Protein AF-A0A078ACA8-F1 (afdb_monomer)

Solvent-accessible surface area (backbone atoms only — not comparable to full-atom values): 14554 Å² total; per-residue (Å²): 99,73,68,27,34,56,78,62,66,50,49,71,66,14,51,54,36,12,47,48,50,41,52,52,49,54,50,49,55,64,77,39,71,76,74,52,58,93,82,51,60,40,66,82,72,48,58,74,66,45,26,54,44,47,52,49,55,48,45,50,43,28,37,47,54,24,20,66,73,64,38,97,77,54,72,56,63,68,59,49,49,50,46,40,34,52,56,28,48,78,67,71,37,53,69,58,31,58,64,52,70,79,64,67,63,66,65,53,50,55,49,50,38,61,73,49,69,66,59,77,80,68,72,35,31,65,60,44,30,55,54,50,33,55,76,65,72,45,49,79,89,36,70,64,37,46,41,31,55,50,49,52,54,54,47,68,76,39,66,68,45,72,74,75,40,55,39,60,52,51,20,53,23,36,54,20,48,41,39,21,76,77,68,78,43,82,51,62,53,69,69,54,26,72,74,69,72,52,49,58,78,77,26,45,67,58,35,54,54,50,47,52,50,49,49,48,57,58,65,43,72,81,48,97,56,76,78,62,46,58,61,43,52,59,31,45,31,75,93,42,72,27,46,55,70,63,70,72,73,62,57,67,51,51,65,64,69,72,112

InterPro domains:
  IPR006671 Cyclin, N-terminal [PF00134] (56-120)
  IPR036915 Cyclin-like superfamily [SSF47954] (51-121)

Foldseek 3Di:
DLQLCVVQVQDLQLLLLLLLLLLLLVVLCVVCVPLCPDPNCQCPNDDPLSVVLVSLLLSLLSSQVSSVVPPPDGDDSVSSLVSSLVVCVVVVVPVSSVVSPPDDNVVSVVSSCVSCVVPSVDDALVNLLVVVCVVVVNDCQDLLNLQLSLLSVLCSVPSVDSVVDDSNLSSLLSNQLSCCQVVVDRADPPVNCVVRVDHCVNNVVVNVVSVVSLQCLLVCVPPPPVVSVSSQVVCCDVSNVHSNNRDSPCVVVVVVVVD

Structure (mmCIF, N/CA/C/O backbone):
data_AF-A0A078ACA8-F1
#
_entry.id   AF-A0A078ACA8-F1
#
loop_
_atom_site.group_PDB
_atom_site.id
_atom_site.type_symbol
_atom_site.label_atom_id
_atom_site.label_alt_id
_atom_site.label_comp_id
_atom_site.label_asym_id
_atom_site.label_entity_id
_atom_site.label_seq_id
_atom_site.pdbx_PDB_ins_code
_atom_site.Cartn_x
_atom_site.Cartn_y
_atom_site.Cartn_z
_atom_site.occupancy
_atom_site.B_iso_or_equiv
_atom_site.auth_seq_id
_atom_site.auth_comp_id
_atom_site.auth_asym_id
_atom_site.auth_atom_id
_atom_site.pdbx_PDB_model_num
ATOM 1 N N . MET A 1 1 ? 7.764 4.892 -6.512 1.00 88.88 1 MET A N 1
ATOM 2 C CA . MET A 1 1 ? 6.362 4.428 -6.383 1.00 88.88 1 MET A CA 1
ATOM 3 C C . MET A 1 1 ? 5.459 5.462 -5.719 1.00 88.88 1 MET A C 1
ATOM 5 O O . MET A 1 1 ? 4.699 6.064 -6.454 1.00 88.88 1 MET A O 1
ATOM 9 N N . LEU A 1 2 ? 5.540 5.743 -4.405 1.00 90.62 2 LEU A N 1
ATOM 10 C CA . LEU A 1 2 ? 4.596 6.681 -3.749 1.00 90.62 2 LEU A CA 1
ATOM 11 C C . LEU A 1 2 ? 4.538 8.073 -4.408 1.00 90.62 2 LEU A C 1
ATOM 13 O O . LEU A 1 2 ? 3.451 8.579 -4.656 1.00 90.62 2 LEU A O 1
ATOM 17 N N . ASN A 1 3 ? 5.694 8.675 -4.722 1.00 89.62 3 ASN A N 1
ATOM 18 C CA . ASN A 1 3 ? 5.749 9.971 -5.418 1.00 89.62 3 ASN A CA 1
ATOM 19 C C . ASN A 1 3 ? 5.000 9.915 -6.763 1.00 89.62 3 ASN A C 1
ATOM 21 O O . ASN A 1 3 ? 4.151 10.749 -7.050 1.00 89.62 3 ASN A O 1
ATOM 25 N N . THR A 1 4 ? 5.261 8.873 -7.554 1.00 92.69 4 THR A N 1
ATOM 26 C CA . THR A 1 4 ? 4.607 8.613 -8.843 1.00 92.69 4 THR A CA 1
ATOM 27 C C . THR A 1 4 ? 3.101 8.424 -8.692 1.00 92.69 4 THR A C 1
ATOM 29 O O . THR A 1 4 ? 2.338 9.079 -9.395 1.00 92.69 4 THR A O 1
ATOM 32 N N . ALA A 1 5 ? 2.677 7.567 -7.756 1.00 93.75 5 ALA A N 1
ATOM 33 C CA . ALA A 1 5 ? 1.273 7.306 -7.462 1.00 93.75 5 ALA A CA 1
ATOM 34 C C . ALA A 1 5 ? 0.546 8.609 -7.116 1.00 93.75 5 ALA A C 1
ATOM 36 O O . ALA A 1 5 ? -0.510 8.900 -7.667 1.00 93.75 5 ALA A O 1
ATOM 37 N N . TRP A 1 6 ? 1.167 9.447 -6.285 1.00 91.31 6 TRP A N 1
ATOM 38 C CA . TRP A 1 6 ? 0.608 10.732 -5.900 1.00 91.31 6 TRP A CA 1
ATOM 39 C C . TRP A 1 6 ? 0.527 11.725 -7.069 1.00 91.31 6 TRP A C 1
ATOM 41 O O . TRP A 1 6 ? -0.548 12.264 -7.327 1.00 91.31 6 TRP A O 1
ATOM 51 N N . LYS A 1 7 ? 1.620 11.930 -7.820 1.00 91.94 7 LYS A N 1
ATOM 52 C CA . LYS A 1 7 ? 1.637 12.827 -8.993 1.00 91.94 7 LYS A CA 1
ATOM 53 C C . LYS A 1 7 ? 0.634 12.389 -10.073 1.00 91.94 7 LYS A C 1
ATOM 55 O O . LYS A 1 7 ? 0.066 13.238 -10.753 1.00 91.94 7 LYS A O 1
ATOM 60 N N . CYS A 1 8 ? 0.379 11.086 -10.195 1.00 94.69 8 CYS A N 1
ATOM 61 C CA . CYS A 1 8 ? -0.573 10.517 -11.154 1.00 94.69 8 CYS A CA 1
ATOM 62 C C . CYS A 1 8 ? -1.991 10.322 -10.597 1.00 94.69 8 CYS A C 1
ATOM 64 O O . CYS A 1 8 ? -2.828 9.770 -11.305 1.00 94.69 8 CYS A O 1
ATOM 66 N N . GLN A 1 9 ? -2.261 10.750 -9.358 1.00 93.62 9 GLN A N 1
ATOM 67 C CA . GLN A 1 9 ? -3.560 10.588 -8.688 1.00 93.62 9 GLN A CA 1
ATOM 68 C C . GLN A 1 9 ? -4.057 9.131 -8.635 1.00 93.62 9 GLN A C 1
ATOM 70 O O . GLN A 1 9 ? -5.257 8.873 -8.666 1.00 93.62 9 GLN A O 1
ATOM 75 N N . VAL A 1 10 ? -3.130 8.178 -8.539 1.00 96.75 10 VAL A N 1
ATOM 76 C CA . VAL A 1 10 ? -3.439 6.766 -8.287 1.00 96.75 10 VAL A CA 1
ATOM 77 C C . VAL A 1 10 ? -4.017 6.640 -6.878 1.00 96.75 10 VAL A C 1
ATOM 79 O O . VAL A 1 10 ? -3.485 7.243 -5.939 1.00 96.75 10 VAL A O 1
ATOM 82 N N . SER A 1 11 ? -5.103 5.878 -6.720 1.00 96.00 11 SER A N 1
ATOM 83 C CA . SER A 1 11 ? -5.775 5.778 -5.422 1.00 96.00 11 SER A CA 1
ATOM 84 C C . SER A 1 11 ? -4.933 5.048 -4.374 1.00 96.00 11 SER A C 1
ATOM 86 O O . SER A 1 11 ? -4.000 4.301 -4.678 1.00 96.00 11 SER A O 1
ATOM 88 N N . ASP A 1 12 ? -5.300 5.221 -3.104 1.00 95.62 12 ASP A N 1
ATOM 89 C CA . ASP A 1 12 ? -4.689 4.473 -2.004 1.00 95.62 12 ASP A CA 1
ATOM 90 C C . ASP A 1 12 ? -4.925 2.965 -2.110 1.00 95.62 12 ASP A C 1
ATOM 92 O O . ASP A 1 12 ? -4.054 2.186 -1.720 1.00 95.62 12 ASP A O 1
ATOM 96 N N . PHE A 1 13 ? -6.071 2.552 -2.669 1.00 96.44 13 PHE A N 1
ATOM 97 C CA . PHE A 1 13 ? -6.374 1.144 -2.925 1.00 96.44 13 PHE A CA 1
ATOM 98 C C . PHE A 1 13 ? -5.385 0.557 -3.926 1.00 96.44 13 PHE A C 1
ATOM 100 O O . PHE A 1 13 ? -4.744 -0.452 -3.626 1.00 96.44 13 PHE A O 1
ATOM 107 N N . SER A 1 14 ? -5.191 1.228 -5.059 1.00 96.88 14 SER A N 1
ATOM 108 C CA . SER A 1 14 ? -4.211 0.850 -6.077 1.00 96.88 14 SER A CA 1
ATOM 109 C C . SER A 1 14 ? -2.788 0.855 -5.533 1.00 96.88 14 SER A C 1
ATOM 111 O O . SER A 1 14 ? -2.048 -0.109 -5.716 1.00 96.88 14 SER A O 1
ATOM 113 N N . PHE A 1 15 ? -2.390 1.914 -4.822 1.00 96.94 15 PHE A N 1
ATOM 114 C CA . PHE A 1 15 ? -1.038 2.025 -4.283 1.00 96.94 15 PHE A CA 1
ATOM 115 C C . PHE A 1 15 ? -0.734 0.906 -3.279 1.00 96.94 15 PHE A C 1
ATOM 117 O O . PHE A 1 15 ? 0.261 0.202 -3.439 1.00 96.94 15 PHE A O 1
ATOM 124 N N . LEU A 1 16 ? -1.586 0.688 -2.276 1.00 96.19 16 LEU A N 1
ATOM 125 C CA . LEU A 1 16 ? -1.342 -0.346 -1.265 1.00 96.19 16 LEU A CA 1
ATOM 126 C C . LEU A 1 16 ? -1.438 -1.763 -1.850 1.00 96.19 16 LEU A C 1
ATOM 128 O O . LEU A 1 16 ? -0.667 -2.637 -1.458 1.00 96.19 16 LEU A O 1
ATOM 132 N N . THR A 1 17 ? -2.311 -1.982 -2.835 1.00 96.00 17 THR A N 1
ATOM 133 C CA . THR A 1 17 ? -2.382 -3.257 -3.567 1.00 96.00 17 THR A CA 1
ATOM 134 C C . THR A 1 17 ? -1.133 -3.493 -4.416 1.00 96.00 17 THR A C 1
ATOM 136 O O . THR A 1 17 ? -0.625 -4.609 -4.452 1.00 96.00 17 THR A O 1
ATOM 139 N N . SER A 1 18 ? -0.557 -2.446 -5.016 1.00 96.38 18 SER A N 1
ATOM 140 C CA . SER A 1 18 ? 0.693 -2.572 -5.775 1.00 96.38 18 SER A CA 1
ATOM 141 C C . SER A 1 18 ? 1.875 -3.022 -4.920 1.00 96.38 18 SER A C 1
ATOM 143 O O . SER A 1 18 ? 2.690 -3.815 -5.383 1.00 96.38 18 SER A O 1
ATOM 145 N N . ILE A 1 19 ? 1.955 -2.552 -3.670 1.00 95.19 19 ILE A N 1
ATOM 146 C CA . ILE A 1 19 ? 2.993 -2.981 -2.726 1.00 95.19 19 ILE A CA 1
ATOM 147 C C . ILE A 1 19 ? 2.781 -4.445 -2.346 1.00 95.19 19 ILE A C 1
ATOM 149 O O . ILE A 1 19 ? 3.735 -5.213 -2.330 1.00 95.19 19 ILE A O 1
ATOM 153 N N . PHE A 1 20 ? 1.531 -4.856 -2.132 1.00 94.44 20 PHE A N 1
ATOM 154 C CA . PHE A 1 20 ? 1.215 -6.255 -1.873 1.00 94.44 20 PHE A CA 1
ATOM 155 C C . PHE A 1 20 ? 1.635 -7.175 -3.035 1.00 94.44 20 PHE A C 1
ATOM 157 O O . PHE A 1 20 ? 2.324 -8.164 -2.796 1.00 94.44 20 PHE A O 1
ATOM 164 N N . TYR A 1 21 ? 1.312 -6.830 -4.287 1.00 94.31 21 TYR A N 1
ATOM 165 C CA . TYR A 1 21 ? 1.786 -7.597 -5.448 1.00 94.31 21 TYR A CA 1
ATOM 166 C C . TYR A 1 21 ? 3.311 -7.615 -5.547 1.00 94.31 21 TYR A C 1
ATOM 168 O O . TYR A 1 21 ? 3.899 -8.652 -5.834 1.00 94.31 21 TYR A O 1
ATOM 176 N N . PHE A 1 22 ? 3.957 -6.476 -5.296 1.00 93.38 22 PHE A N 1
ATOM 177 C CA . PHE A 1 22 ? 5.410 -6.367 -5.311 1.00 93.38 22 PHE A CA 1
ATOM 178 C C . PHE A 1 22 ? 6.073 -7.292 -4.280 1.00 93.38 22 PHE A C 1
ATOM 180 O O . PHE A 1 22 ? 7.042 -7.976 -4.611 1.00 93.38 22 PHE A O 1
ATOM 187 N N . ASP A 1 23 ? 5.540 -7.356 -3.059 1.00 90.81 23 ASP A N 1
ATOM 188 C CA . ASP A 1 23 ? 6.045 -8.241 -2.008 1.00 90.81 23 ASP A CA 1
ATOM 189 C C . ASP A 1 23 ? 5.831 -9.720 -2.369 1.00 90.81 23 ASP A C 1
ATOM 191 O O . ASP A 1 23 ? 6.769 -10.511 -2.265 1.00 90.81 23 ASP A O 1
ATOM 195 N N . GLN A 1 24 ? 4.642 -10.089 -2.868 1.00 89.69 24 GLN A N 1
ATOM 196 C CA . GLN A 1 24 ? 4.338 -11.459 -3.309 1.00 89.69 24 GLN A CA 1
ATOM 197 C C . GLN A 1 24 ? 5.264 -11.913 -4.441 1.00 89.69 24 GLN A C 1
ATOM 199 O O . GLN A 1 24 ? 5.873 -12.977 -4.364 1.00 89.69 24 GLN A O 1
ATOM 204 N N . VAL A 1 25 ? 5.450 -11.081 -5.467 1.00 90.19 25 VAL A N 1
ATOM 205 C CA . VAL A 1 25 ? 6.344 -11.399 -6.588 1.00 90.19 25 VAL A CA 1
ATOM 206 C C . VAL A 1 25 ? 7.788 -11.566 -6.111 1.00 90.19 25 VAL A C 1
ATOM 208 O O . VAL A 1 25 ? 8.463 -12.513 -6.512 1.00 90.19 25 VAL A O 1
ATOM 211 N N . ASN A 1 26 ? 8.271 -10.695 -5.221 1.00 86.38 26 ASN A N 1
ATOM 212 C CA . ASN A 1 26 ? 9.615 -10.835 -4.659 1.00 86.38 26 ASN A CA 1
ATOM 213 C C . ASN A 1 26 ? 9.768 -12.096 -3.791 1.00 86.38 26 ASN A C 1
ATOM 215 O O . ASN A 1 26 ? 10.833 -12.722 -3.816 1.00 86.38 26 ASN A O 1
ATOM 219 N N . GLN A 1 27 ? 8.723 -12.490 -3.057 1.00 84.44 27 GLN A N 1
ATOM 220 C CA . GLN A 1 27 ? 8.688 -13.740 -2.299 1.00 84.44 27 GLN A CA 1
ATOM 221 C C . GLN A 1 27 ? 8.771 -14.957 -3.228 1.00 84.44 27 GLN A C 1
ATOM 223 O O . GLN A 1 27 ? 9.615 -15.829 -3.021 1.00 84.44 27 GLN A O 1
ATOM 228 N N . GLU A 1 28 ? 7.972 -14.985 -4.293 1.00 85.44 28 GLU A N 1
ATOM 229 C CA . GLU A 1 28 ? 7.983 -16.071 -5.278 1.00 85.44 28 GLU A CA 1
ATOM 230 C C . GLU A 1 28 ? 9.329 -16.178 -6.004 1.00 85.44 28 GLU A C 1
ATOM 232 O O . GLU A 1 28 ? 9.901 -17.264 -6.123 1.00 85.44 28 GLU A O 1
ATOM 237 N N . LEU A 1 29 ? 9.914 -15.041 -6.396 1.00 79.88 29 LEU A N 1
ATOM 238 C CA . LEU A 1 29 ? 11.267 -14.989 -6.959 1.00 79.88 29 LEU A CA 1
ATOM 239 C C . LEU A 1 29 ? 12.335 -15.502 -5.979 1.00 79.88 29 LEU A C 1
ATOM 241 O O . LEU A 1 29 ? 13.401 -15.948 -6.407 1.00 79.88 29 LEU A O 1
ATOM 245 N N . TYR A 1 30 ? 12.095 -15.412 -4.666 1.00 76.31 30 TYR A N 1
ATOM 246 C CA . TYR A 1 30 ? 12.988 -15.954 -3.641 1.00 76.31 30 TYR A CA 1
ATOM 247 C C . TYR A 1 30 ? 12.862 -17.460 -3.475 1.00 76.31 30 TYR A C 1
ATOM 249 O O . TYR A 1 30 ? 13.887 -18.133 -3.370 1.00 76.31 30 TYR A O 1
ATOM 257 N N . LEU A 1 31 ? 11.638 -17.977 -3.484 1.00 75.44 31 LEU A N 1
ATOM 258 C CA . LEU A 1 31 ? 11.367 -19.400 -3.303 1.00 75.44 31 LEU A CA 1
ATOM 259 C C . LEU A 1 31 ? 11.651 -20.219 -4.566 1.00 75.44 31 LEU A C 1
ATOM 261 O O . LEU A 1 31 ? 12.014 -21.390 -4.461 1.00 75.44 31 LEU A O 1
ATOM 265 N N . SER A 1 32 ? 11.566 -19.598 -5.745 1.00 67.06 32 SER A N 1
ATOM 266 C CA . SER A 1 32 ? 11.701 -20.282 -7.032 1.00 67.06 32 SER A CA 1
ATOM 267 C C . SER A 1 32 ? 12.837 -19.708 -7.896 1.00 67.06 32 SER A C 1
ATOM 269 O O . SER A 1 32 ? 12.591 -19.149 -8.967 1.00 67.06 32 SER A O 1
ATOM 271 N N . PRO A 1 33 ? 14.116 -19.878 -7.499 1.00 59.03 33 PRO A N 1
ATOM 272 C CA . PRO A 1 33 ? 15.260 -19.332 -8.238 1.00 59.03 33 PRO A CA 1
ATOM 273 C C . PRO A 1 33 ? 15.420 -19.917 -9.654 1.00 59.03 33 PRO A C 1
ATOM 275 O O . PRO A 1 33 ? 16.134 -19.346 -10.475 1.00 59.03 33 PRO A O 1
ATOM 278 N N . GLN A 1 34 ? 14.754 -21.037 -9.961 1.00 49.97 34 GLN A N 1
ATOM 279 C CA . GLN A 1 34 ? 14.741 -21.658 -11.292 1.00 49.97 34 GLN A CA 1
ATOM 280 C C . GLN A 1 34 ? 13.682 -21.067 -12.239 1.00 49.97 34 GLN A C 1
ATOM 282 O O . GLN A 1 34 ? 13.823 -21.206 -13.452 1.00 49.97 34 GLN A O 1
ATOM 287 N N . THR A 1 35 ? 12.671 -20.354 -11.724 1.00 50.75 35 THR A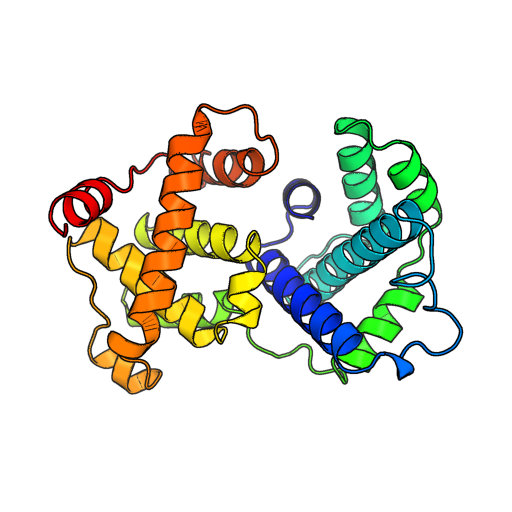 N 1
ATOM 288 C CA . THR A 1 35 ? 11.625 -19.673 -12.523 1.00 50.75 35 THR A CA 1
ATOM 289 C C . THR A 1 35 ? 12.162 -18.435 -13.251 1.00 50.75 35 THR A C 1
ATOM 291 O O . THR A 1 35 ? 11.453 -17.770 -14.002 1.00 50.75 35 THR A O 1
ATOM 294 N N . ILE A 1 36 ? 13.459 -18.155 -13.104 1.00 51.31 36 ILE A N 1
ATOM 295 C CA . ILE A 1 36 ? 14.221 -17.220 -13.926 1.00 51.31 36 ILE A CA 1
ATOM 296 C C . ILE A 1 36 ? 14.434 -17.850 -15.317 1.00 51.31 36 ILE A C 1
ATOM 298 O O . ILE A 1 36 ? 15.537 -18.244 -15.703 1.00 51.31 36 ILE A O 1
ATOM 302 N N . VAL A 1 37 ? 13.352 -17.980 -16.082 1.00 40.25 37 VAL A N 1
ATOM 303 C CA . VAL A 1 37 ? 13.399 -18.377 -17.490 1.00 40.25 37 VAL A CA 1
ATOM 304 C C . VAL A 1 37 ? 14.150 -17.286 -18.252 1.00 40.25 37 VAL A C 1
ATOM 306 O O . VAL A 1 37 ? 13.722 -16.139 -18.234 1.00 40.25 37 VAL A O 1
ATOM 309 N N . GLY A 1 38 ? 15.277 -17.658 -18.874 1.00 40.41 38 GLY A N 1
ATOM 310 C CA . GLY A 1 38 ? 15.953 -17.054 -20.041 1.00 40.41 38 GLY A CA 1
ATOM 311 C C . GLY A 1 38 ? 16.258 -15.548 -20.076 1.00 40.41 38 GLY A C 1
ATOM 312 O O . GLY A 1 38 ? 17.392 -15.168 -20.346 1.00 40.41 38 GLY A O 1
ATOM 313 N N . SER A 1 39 ? 15.272 -14.698 -19.814 1.00 42.03 39 SER A N 1
ATOM 314 C CA . SER A 1 39 ? 15.272 -13.239 -19.953 1.00 42.03 39 SER A CA 1
ATOM 315 C C . SER A 1 39 ? 15.366 -12.476 -18.623 1.00 42.03 39 SER A C 1
ATOM 317 O O . SER A 1 39 ? 15.653 -11.286 -18.639 1.00 42.03 39 SER A O 1
ATOM 319 N N . PHE A 1 40 ? 15.200 -13.137 -17.469 1.00 49.09 40 PHE A N 1
ATOM 320 C CA . PHE A 1 40 ? 15.145 -12.476 -16.147 1.00 49.09 40 PHE A CA 1
ATOM 321 C C . PHE A 1 40 ? 16.401 -12.641 -15.274 1.00 49.09 40 PHE A C 1
ATOM 323 O O . PHE A 1 40 ? 16.375 -12.354 -14.075 1.00 49.09 40 PHE A O 1
ATOM 330 N N . ARG A 1 41 ? 17.537 -13.066 -15.853 1.00 39.53 41 ARG A N 1
ATOM 331 C CA . ARG A 1 41 ? 18.821 -13.271 -15.136 1.00 39.53 41 ARG A CA 1
ATOM 332 C C . ARG A 1 41 ? 19.375 -12.018 -14.416 1.00 39.53 41 ARG A C 1
ATOM 334 O O . ARG A 1 41 ? 20.375 -12.122 -13.710 1.00 39.53 41 ARG A O 1
ATOM 341 N N . GLY A 1 42 ? 18.728 -10.858 -14.537 1.00 42.25 42 GLY A N 1
ATOM 342 C CA . GLY A 1 42 ? 19.164 -9.583 -13.964 1.00 42.25 42 GLY A CA 1
ATOM 343 C C . GLY A 1 42 ? 18.793 -9.315 -12.501 1.00 42.25 42 GLY A C 1
ATOM 344 O O . GLY A 1 42 ? 19.476 -8.512 -11.874 1.00 42.25 42 GLY A O 1
ATOM 345 N N . ILE A 1 43 ? 17.787 -9.982 -11.915 1.00 51.91 43 ILE A N 1
ATOM 346 C CA . ILE A 1 43 ? 17.321 -9.607 -10.559 1.00 51.91 43 ILE A CA 1
ATOM 347 C C . ILE A 1 43 ? 18.340 -10.000 -9.469 1.00 51.91 43 ILE A C 1
ATOM 349 O O . ILE A 1 43 ? 18.397 -9.366 -8.421 1.00 51.91 43 ILE A O 1
ATOM 353 N N . ARG A 1 44 ? 19.176 -11.025 -9.706 1.00 48.53 44 ARG A N 1
ATOM 354 C CA . ARG A 1 44 ? 20.183 -11.499 -8.726 1.00 48.53 44 ARG A CA 1
ATOM 355 C C . ARG A 1 44 ? 21.583 -11.754 -9.290 1.00 48.53 44 ARG A C 1
ATOM 357 O O . ARG A 1 44 ? 22.503 -11.985 -8.516 1.00 48.53 44 ARG A O 1
ATOM 364 N N . GLY A 1 45 ? 21.754 -11.733 -10.614 1.00 45.25 45 GLY A N 1
ATOM 365 C CA . GLY A 1 45 ? 23.017 -12.075 -11.289 1.00 45.25 45 GLY A CA 1
ATOM 366 C C . GLY A 1 45 ? 23.762 -10.896 -11.924 1.00 45.25 45 GLY A C 1
ATOM 367 O O . GLY A 1 45 ? 24.757 -11.117 -12.607 1.00 45.25 45 GLY A O 1
ATOM 368 N N . GLY A 1 46 ? 23.272 -9.664 -11.748 1.00 56.28 46 GLY A N 1
ATOM 369 C CA . GLY A 1 46 ? 23.860 -8.447 -12.317 1.00 56.28 46 GLY A CA 1
ATOM 370 C C . GLY A 1 46 ? 24.627 -7.600 -11.301 1.00 56.28 46 GLY A C 1
ATOM 371 O O . GLY A 1 46 ? 24.633 -7.895 -10.105 1.00 56.28 46 GLY A O 1
ATOM 372 N N . THR A 1 47 ? 25.240 -6.517 -11.786 1.00 69.00 47 THR A N 1
ATOM 373 C CA . THR A 1 47 ? 25.758 -5.432 -10.937 1.00 69.00 47 THR A CA 1
ATOM 374 C C . THR A 1 47 ? 24.658 -4.906 -10.007 1.00 69.00 47 THR A C 1
ATOM 376 O O . THR A 1 47 ? 23.474 -5.040 -10.316 1.00 69.00 47 THR A O 1
ATOM 379 N N . GLN A 1 48 ? 25.030 -4.277 -8.887 1.00 72.00 48 GLN A N 1
ATOM 380 C CA . GLN A 1 48 ? 24.068 -3.654 -7.962 1.00 72.00 48 GLN A CA 1
ATOM 381 C C . GLN A 1 48 ? 23.083 -2.732 -8.705 1.00 72.00 48 GLN A C 1
ATOM 383 O O . GLN A 1 48 ? 21.877 -2.832 -8.514 1.00 72.00 48 GLN A O 1
ATOM 388 N N . LEU A 1 49 ? 23.598 -1.942 -9.653 1.00 66.88 49 LEU A N 1
ATOM 389 C CA . LEU A 1 49 ? 22.804 -1.083 -10.529 1.00 66.88 49 LEU A CA 1
ATOM 390 C C . LEU A 1 49 ? 21.727 -1.857 -11.311 1.00 66.88 49 LEU A C 1
ATOM 392 O O . LEU A 1 49 ? 20.569 -1.450 -11.334 1.00 66.88 49 LEU A O 1
ATOM 396 N N . ASN A 1 50 ? 22.075 -3.000 -11.912 1.00 72.00 50 ASN A N 1
ATOM 397 C CA . ASN A 1 50 ? 21.110 -3.822 -12.650 1.00 72.00 50 ASN A CA 1
ATOM 398 C C . ASN A 1 50 ? 20.017 -4.379 -11.731 1.00 72.00 50 ASN A C 1
ATOM 400 O O . ASN A 1 50 ? 18.867 -4.505 -12.145 1.00 72.00 50 ASN A O 1
ATOM 404 N N . GLN A 1 51 ? 20.357 -4.729 -10.490 1.00 76.19 51 GLN A N 1
ATOM 405 C CA . GLN A 1 51 ? 19.372 -5.210 -9.521 1.00 76.19 51 GLN A CA 1
ATOM 406 C C . GLN A 1 51 ? 18.402 -4.090 -9.127 1.00 76.19 51 GLN A C 1
ATOM 408 O O . GLN A 1 51 ? 17.192 -4.309 -9.122 1.00 76.19 51 GLN A O 1
ATOM 413 N N . ASP A 1 52 ? 18.916 -2.883 -8.884 1.00 75.88 52 ASP A N 1
ATOM 414 C CA . ASP A 1 52 ? 18.112 -1.721 -8.502 1.00 75.88 52 ASP A CA 1
ATOM 415 C C . ASP A 1 52 ? 17.161 -1.280 -9.628 1.00 75.88 52 ASP A C 1
ATOM 417 O O . ASP A 1 52 ? 15.976 -1.045 -9.378 1.00 75.88 52 ASP A O 1
ATOM 421 N N . VAL A 1 53 ? 17.633 -1.256 -10.881 1.00 82.12 53 VAL A N 1
ATOM 422 C CA . VAL A 1 53 ? 16.793 -0.949 -12.053 1.00 82.12 53 VAL A CA 1
ATOM 423 C C . VAL A 1 53 ? 15.663 -1.969 -12.201 1.00 82.12 53 VAL A C 1
ATOM 425 O O . VAL A 1 53 ? 14.504 -1.569 -12.285 1.00 82.12 53 VAL A O 1
ATOM 428 N N . ASN A 1 54 ? 15.955 -3.271 -12.125 1.00 83.62 54 ASN A N 1
ATOM 429 C CA . ASN A 1 54 ? 14.918 -4.308 -12.212 1.00 83.62 54 ASN A CA 1
ATOM 430 C C . ASN A 1 54 ? 13.863 -4.177 -11.099 1.00 83.62 54 ASN A C 1
ATOM 432 O O . ASN A 1 54 ? 12.674 -4.392 -11.328 1.00 83.62 54 ASN A O 1
ATOM 436 N N . GLN A 1 55 ? 14.268 -3.797 -9.883 1.00 87.06 55 GLN A N 1
ATOM 437 C CA . GLN A 1 55 ? 13.328 -3.556 -8.785 1.00 87.06 55 GLN A CA 1
ATOM 438 C C . GLN A 1 55 ? 12.445 -2.323 -9.042 1.00 87.06 55 GLN A C 1
ATOM 440 O O . GLN A 1 55 ? 11.259 -2.329 -8.700 1.00 87.06 55 GLN A O 1
ATOM 445 N N . TYR A 1 56 ? 12.973 -1.275 -9.681 1.00 90.88 56 TYR A N 1
ATOM 446 C CA . TYR A 1 56 ? 12.174 -0.123 -10.103 1.00 90.88 56 TYR A CA 1
ATOM 447 C C . TYR A 1 56 ? 11.181 -0.465 -11.213 1.00 90.88 56 TYR A C 1
ATOM 449 O O . TYR A 1 56 ? 10.020 -0.062 -11.117 1.00 90.88 56 TYR A O 1
ATOM 457 N N . GLU A 1 57 ? 11.606 -1.227 -12.218 1.00 91.75 57 GLU A N 1
ATOM 458 C CA . GLU A 1 57 ? 10.754 -1.729 -13.301 1.00 91.75 57 GLU A CA 1
ATOM 459 C C . GLU A 1 57 ? 9.606 -2.583 -12.756 1.00 91.75 57 GLU A C 1
ATOM 461 O O . GLU A 1 57 ? 8.433 -2.337 -13.063 1.00 91.75 57 GLU A O 1
ATOM 466 N N . LEU A 1 58 ? 9.929 -3.521 -11.861 1.00 92.31 58 LEU A N 1
ATOM 467 C CA . LEU A 1 58 ? 8.954 -4.367 -11.185 1.00 92.31 58 L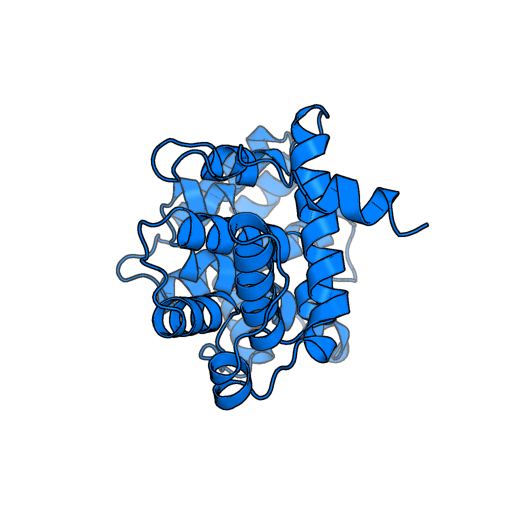EU A CA 1
ATOM 468 C C . LEU A 1 58 ? 7.960 -3.537 -10.361 1.00 92.31 58 LEU A C 1
ATOM 470 O O . LEU A 1 58 ? 6.750 -3.677 -10.530 1.00 92.31 58 LEU A O 1
ATOM 474 N N . GLY A 1 59 ? 8.448 -2.631 -9.510 1.00 94.44 59 GLY A N 1
ATOM 475 C CA . GLY A 1 59 ? 7.591 -1.786 -8.676 1.00 94.44 59 GLY A CA 1
ATOM 476 C C . GLY A 1 59 ? 6.673 -0.875 -9.494 1.00 94.44 59 GLY A C 1
ATOM 477 O O . GLY A 1 59 ? 5.491 -0.724 -9.180 1.00 94.44 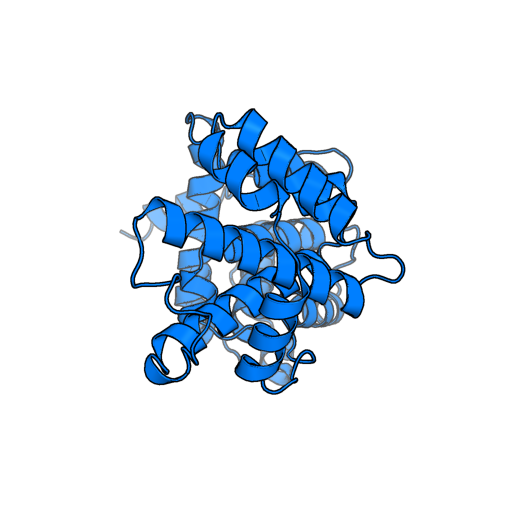59 GLY A O 1
ATOM 478 N N . LEU A 1 60 ? 7.187 -0.285 -10.574 1.00 95.88 60 LEU A N 1
ATOM 479 C CA . LEU A 1 60 ? 6.393 0.536 -11.484 1.00 95.88 60 LEU A CA 1
ATOM 480 C C . LEU A 1 60 ? 5.313 -0.287 -12.199 1.00 95.88 60 LEU A C 1
ATOM 482 O O . LEU A 1 60 ? 4.179 0.176 -12.329 1.00 95.88 60 LEU A O 1
ATOM 486 N N . THR A 1 61 ? 5.645 -1.510 -12.611 1.00 96.50 61 THR A N 1
ATOM 487 C CA . THR A 1 61 ? 4.697 -2.421 -13.261 1.00 96.50 61 THR A CA 1
ATOM 488 C C . THR A 1 61 ? 3.604 -2.872 -12.293 1.00 96.50 61 THR A C 1
ATOM 490 O O . THR A 1 61 ? 2.426 -2.803 -12.638 1.00 96.50 61 THR A O 1
ATOM 493 N N . CYS A 1 62 ? 3.944 -3.226 -11.049 1.00 96.62 62 CYS A N 1
ATOM 494 C CA . CYS A 1 62 ? 2.951 -3.534 -10.015 1.00 96.62 62 CYS A CA 1
ATOM 495 C C . CYS A 1 62 ? 1.994 -2.357 -9.770 1.00 96.62 62 CYS A C 1
ATOM 497 O O . CYS A 1 62 ? 0.792 -2.567 -9.607 1.00 96.62 62 CYS A O 1
ATOM 499 N N . LEU A 1 63 ? 2.501 -1.115 -9.765 1.00 97.44 63 LEU A N 1
ATOM 500 C CA . LEU A 1 63 ? 1.666 0.084 -9.629 1.00 97.44 63 LEU A CA 1
ATOM 501 C C . LEU A 1 63 ? 0.704 0.245 -10.806 1.00 97.44 63 LEU A C 1
ATOM 503 O O . LEU A 1 63 ? -0.468 0.551 -10.596 1.00 97.44 63 LEU A O 1
ATOM 507 N N . TYR A 1 64 ? 1.193 0.027 -12.027 1.00 97.38 64 TYR A N 1
ATOM 508 C CA . TYR A 1 64 ? 0.377 0.088 -13.235 1.00 97.38 64 TYR A CA 1
ATOM 509 C C . TYR A 1 64 ? -0.736 -0.967 -13.231 1.00 97.38 64 TYR A C 1
ATOM 511 O O . TYR A 1 64 ? -1.903 -0.625 -13.428 1.00 97.38 64 TYR A O 1
ATOM 519 N N . LEU A 1 65 ? -0.396 -2.225 -12.936 1.00 96.44 65 LEU A N 1
ATOM 520 C CA . LEU A 1 65 ? -1.353 -3.329 -12.882 1.00 96.44 65 LEU A CA 1
ATOM 521 C C . LEU A 1 65 ? -2.403 -3.133 -11.785 1.00 96.44 65 LEU A C 1
ATOM 523 O O . LEU A 1 65 ? -3.593 -3.315 -12.039 1.00 96.44 65 LEU A O 1
ATOM 527 N N . ALA A 1 66 ? -1.985 -2.714 -10.587 1.00 96.81 66 ALA A N 1
ATOM 528 C CA . ALA A 1 66 ? -2.915 -2.432 -9.502 1.00 96.81 66 ALA A CA 1
ATOM 529 C C . ALA A 1 66 ? -3.854 -1.272 -9.855 1.00 96.81 66 ALA A C 1
ATOM 531 O O . ALA A 1 66 ? -5.055 -1.405 -9.663 1.00 96.81 66 ALA A O 1
ATOM 532 N N . ALA A 1 67 ? -3.347 -0.179 -10.438 1.00 96.94 67 ALA A N 1
ATOM 533 C CA . ALA A 1 67 ? -4.189 0.936 -10.878 1.00 96.94 67 ALA A CA 1
ATOM 534 C C . ALA A 1 67 ? -5.198 0.511 -11.955 1.00 96.94 67 ALA A C 1
ATOM 536 O O . ALA A 1 67 ? -6.363 0.885 -11.880 1.00 96.94 67 ALA A O 1
ATOM 537 N N . LYS A 1 68 ? -4.783 -0.318 -12.919 1.00 95.12 68 LYS A N 1
ATOM 538 C CA . LYS A 1 68 ? -5.670 -0.869 -13.955 1.00 95.12 68 LYS A CA 1
ATOM 539 C C . LYS A 1 68 ? -6.802 -1.726 -13.377 1.00 95.12 68 LYS A C 1
ATOM 541 O O . LYS A 1 68 ? -7.877 -1.785 -13.966 1.00 95.12 68 LYS A O 1
ATOM 546 N N . TYR A 1 69 ? -6.550 -2.402 -12.258 1.00 93.56 69 TYR A N 1
ATOM 547 C CA . TYR A 1 69 ? -7.526 -3.259 -11.589 1.00 93.56 69 TYR A CA 1
ATOM 548 C C . TYR A 1 69 ? -8.444 -2.490 -10.622 1.00 93.56 69 TYR A C 1
ATOM 550 O O . TYR A 1 69 ? -9.640 -2.763 -10.550 1.00 93.56 69 TYR A O 1
ATOM 558 N N . GLU A 1 70 ? -7.892 -1.537 -9.873 1.00 94.69 70 GLU A N 1
ATOM 559 C CA . GLU A 1 70 ? -8.560 -0.857 -8.758 1.00 94.69 70 GLU A CA 1
ATOM 560 C C . GLU A 1 70 ? -9.223 0.476 -9.149 1.00 94.69 70 GLU A C 1
ATOM 562 O O . GLU A 1 70 ? -10.293 0.804 -8.627 1.00 94.69 70 GLU A O 1
ATOM 567 N N . ASP A 1 71 ? -8.617 1.253 -10.053 1.00 95.50 71 ASP A N 1
ATOM 568 C CA . ASP A 1 71 ? -9.065 2.610 -10.372 1.00 95.50 71 ASP A CA 1
ATOM 569 C C . ASP A 1 71 ? -10.005 2.647 -11.581 1.00 95.50 71 ASP A C 1
ATOM 571 O O . ASP A 1 71 ? -9.725 2.089 -12.640 1.00 95.50 71 ASP A O 1
ATOM 575 N N . LEU A 1 72 ? -11.092 3.421 -11.467 1.00 94.00 72 LEU A N 1
ATOM 576 C CA . LEU A 1 72 ? -12.007 3.676 -12.589 1.00 94.00 72 LEU A CA 1
ATOM 577 C C . LEU A 1 72 ? -11.290 4.348 -13.771 1.00 94.00 72 LEU A C 1
ATOM 579 O O . LEU A 1 72 ? -11.578 4.067 -14.933 1.00 94.00 72 LEU A O 1
ATOM 583 N N . LYS A 1 73 ? -10.369 5.266 -13.462 1.00 93.31 73 LYS A N 1
ATOM 584 C CA . LYS A 1 7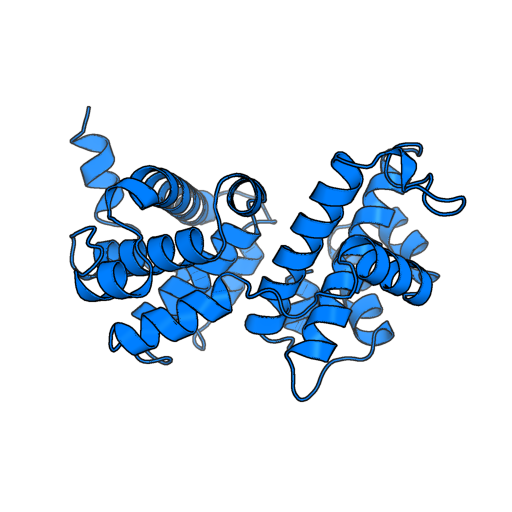3 ? -9.481 5.907 -14.427 1.00 93.31 73 LYS A CA 1
ATOM 585 C C . LYS A 1 73 ? -8.057 5.729 -13.934 1.00 93.31 73 LYS A C 1
ATOM 587 O O . LYS A 1 73 ? -7.701 6.262 -12.889 1.00 93.31 73 LYS A O 1
ATOM 592 N N . TYR A 1 74 ? -7.249 5.037 -14.722 1.00 93.94 74 TYR A N 1
ATOM 593 C CA . TYR A 1 74 ? -5.847 4.792 -14.421 1.00 93.94 74 TYR A CA 1
ATOM 594 C C . TYR A 1 74 ? -4.937 5.507 -15.435 1.00 93.94 74 TYR A C 1
ATOM 596 O O . TYR A 1 74 ? -5.339 5.742 -16.581 1.00 93.94 74 TYR A O 1
ATOM 604 N N . PRO A 1 75 ? -3.719 5.902 -15.033 1.00 92.56 75 PRO A N 1
ATOM 605 C CA . PRO A 1 75 ? -2.760 6.538 -15.930 1.00 92.56 75 PRO A CA 1
ATOM 606 C C . PRO A 1 75 ? -2.192 5.541 -16.949 1.00 92.56 75 PRO A C 1
ATOM 608 O O . PRO A 1 75 ? -1.979 4.366 -16.646 1.00 92.56 75 PRO A O 1
ATOM 611 N N . TYR A 1 76 ? -1.879 6.026 -18.154 1.00 95.06 76 TYR A N 1
ATOM 612 C CA . TYR A 1 76 ? -1.081 5.259 -19.111 1.00 95.06 76 TYR A CA 1
ATOM 613 C C . TYR A 1 76 ? 0.298 4.947 -18.524 1.00 95.06 76 TYR A C 1
ATOM 615 O O . TYR A 1 76 ? 0.868 5.768 -17.797 1.00 95.06 76 TYR A O 1
ATOM 623 N N . PHE A 1 77 ? 0.858 3.792 -18.887 1.00 95.31 77 PHE A N 1
ATOM 624 C CA . PHE A 1 77 ? 2.154 3.358 -18.373 1.00 95.31 77 PHE A CA 1
ATOM 625 C C . PHE A 1 77 ? 3.258 4.403 -18.603 1.00 95.31 77 PHE A C 1
ATOM 627 O O . PHE A 1 77 ? 3.978 4.742 -17.669 1.00 95.31 77 PHE A O 1
ATOM 634 N N . ASP A 1 78 ? 3.326 5.016 -19.789 1.00 94.81 78 ASP A N 1
ATOM 635 C CA . ASP A 1 78 ? 4.327 6.052 -20.086 1.00 94.81 78 ASP A CA 1
ATOM 636 C C . ASP A 1 78 ? 4.210 7.290 -19.190 1.00 94.81 78 ASP A C 1
ATOM 638 O O . ASP A 1 78 ? 5.211 7.935 -18.877 1.00 94.81 78 ASP A O 1
ATOM 642 N N . THR A 1 79 ? 3.000 7.608 -18.719 1.00 95.12 79 THR A N 1
ATOM 643 C CA . THR A 1 79 ? 2.797 8.706 -17.763 1.00 95.12 79 THR A CA 1
ATOM 644 C C . THR A 1 79 ? 3.376 8.345 -16.398 1.00 95.12 79 THR A C 1
ATOM 646 O O . THR A 1 79 ? 4.113 9.141 -15.814 1.00 95.12 79 THR A O 1
ATOM 649 N N . LEU A 1 80 ? 3.105 7.128 -15.909 1.00 95.12 80 LEU A N 1
ATOM 650 C CA . LEU A 1 80 ? 3.710 6.617 -14.676 1.00 95.12 80 LEU A CA 1
ATOM 651 C C . LEU A 1 80 ? 5.239 6.574 -14.794 1.00 95.12 80 LEU A C 1
ATOM 653 O O . LEU A 1 80 ? 5.933 7.070 -13.905 1.00 95.12 80 LEU A O 1
ATOM 657 N N . LYS A 1 81 ? 5.761 6.038 -15.905 1.00 95.94 81 LYS A N 1
ATOM 658 C CA . LYS A 1 81 ? 7.197 5.945 -16.194 1.00 95.94 81 LYS A CA 1
ATOM 659 C C . LYS A 1 81 ? 7.862 7.315 -16.157 1.00 95.94 81 LYS A C 1
ATOM 661 O O . LYS A 1 81 ? 8.846 7.485 -15.442 1.00 95.94 81 LYS A O 1
ATOM 666 N N . LYS A 1 82 ? 7.280 8.310 -16.833 1.00 95.44 82 LYS A N 1
ATOM 667 C CA . LYS A 1 82 ? 7.782 9.689 -16.826 1.00 95.44 82 LYS A CA 1
ATOM 668 C C . LYS A 1 82 ? 7.924 10.238 -15.403 1.00 95.44 82 LYS A C 1
ATOM 670 O O . LYS A 1 82 ? 9.017 10.620 -15.006 1.00 95.44 82 LYS A O 1
ATOM 675 N N . PHE A 1 83 ? 6.853 10.221 -14.607 1.00 94.19 83 PHE A N 1
ATOM 676 C CA . PHE A 1 83 ? 6.903 10.764 -13.243 1.00 94.19 83 PHE A CA 1
ATOM 677 C C . PHE A 1 83 ? 7.802 9.962 -12.297 1.00 94.19 83 PHE A C 1
ATOM 679 O O . PHE A 1 83 ? 8.295 10.502 -11.304 1.00 94.19 83 PHE A O 1
ATOM 686 N N . PHE A 1 84 ? 7.993 8.670 -12.564 1.00 93.75 84 PHE A N 1
ATOM 687 C CA . PHE A 1 84 ? 8.950 7.854 -11.832 1.00 93.75 84 PHE A CA 1
ATOM 688 C C . PHE A 1 84 ? 10.391 8.276 -12.140 1.00 93.75 84 PHE A C 1
ATOM 690 O O . PHE A 1 84 ? 11.141 8.530 -11.200 1.00 93.75 84 PHE A O 1
ATOM 697 N N . ILE A 1 85 ? 10.740 8.425 -13.424 1.00 94.19 85 ILE A N 1
ATOM 698 C CA . ILE A 1 85 ? 12.049 8.910 -13.890 1.00 94.19 85 ILE A CA 1
ATOM 699 C C . ILE A 1 85 ? 12.339 10.309 -13.334 1.00 94.19 85 ILE A C 1
ATOM 701 O O . ILE A 1 85 ? 13.398 10.517 -12.747 1.00 94.19 85 ILE A O 1
ATOM 705 N N . ASP A 1 86 ? 11.381 11.237 -13.413 1.00 93.31 86 ASP A N 1
ATOM 706 C CA . ASP A 1 86 ? 11.525 12.583 -12.840 1.00 93.31 86 ASP A CA 1
ATOM 707 C C . ASP A 1 86 ? 11.859 12.514 -11.337 1.00 93.31 86 ASP A C 1
ATOM 709 O O . ASP A 1 86 ? 12.729 13.228 -10.843 1.00 93.31 86 ASP A O 1
ATOM 713 N N . GLY A 1 87 ? 11.218 11.598 -10.603 1.00 89.00 87 GLY A N 1
ATOM 714 C CA . GLY A 1 87 ? 11.486 11.377 -9.182 1.00 89.00 87 GLY A CA 1
ATOM 715 C C . GLY A 1 87 ? 12.862 10.770 -8.874 1.00 89.00 87 GLY A C 1
ATOM 716 O O . GLY A 1 87 ? 13.361 10.959 -7.764 1.00 89.00 87 GLY A O 1
ATOM 717 N N . LEU A 1 88 ? 13.474 10.041 -9.813 1.00 89.62 88 LEU A N 1
ATOM 718 C CA . LEU A 1 88 ? 14.856 9.561 -9.696 1.00 89.62 88 LEU A CA 1
ATOM 719 C C . LEU A 1 88 ? 15.854 10.694 -9.960 1.00 89.62 88 LEU A C 1
ATOM 721 O O . LEU A 1 88 ? 16.796 10.870 -9.188 1.00 89.62 88 LEU A O 1
ATOM 725 N N . ILE A 1 89 ? 15.591 11.521 -10.974 1.00 91.31 89 ILE A N 1
ATOM 726 C CA . ILE A 1 89 ? 16.386 12.714 -11.301 1.00 91.31 89 ILE A CA 1
ATOM 727 C C . ILE A 1 89 ? 16.392 13.703 -10.128 1.00 91.31 89 ILE A C 1
ATOM 729 O O . ILE A 1 89 ? 17.454 14.168 -9.720 1.00 91.31 89 ILE A O 1
ATOM 733 N N . GLU A 1 90 ? 15.230 13.964 -9.515 1.00 89.00 90 GLU A N 1
ATOM 734 C CA . GLU A 1 90 ? 15.098 14.788 -8.298 1.00 89.00 90 GLU A CA 1
ATOM 735 C C . GLU A 1 90 ? 15.986 14.282 -7.140 1.00 89.00 90 GLU A C 1
ATOM 737 O O . GLU A 1 90 ? 16.365 15.050 -6.255 1.00 89.00 90 GLU A O 1
ATOM 742 N N . ARG A 1 91 ? 16.333 12.989 -7.141 1.00 84.25 91 ARG A N 1
ATOM 743 C CA . ARG A 1 91 ? 17.182 12.325 -6.141 1.00 84.25 91 ARG A CA 1
ATOM 744 C C . ARG A 1 91 ? 18.629 12.134 -6.594 1.00 84.25 91 ARG A C 1
ATOM 746 O O . ARG A 1 91 ? 19.383 11.495 -5.868 1.00 84.25 91 ARG A O 1
ATOM 753 N N . GLN A 1 92 ? 19.007 12.696 -7.743 1.00 90.94 92 GLN A N 1
ATOM 754 C CA . GLN A 1 92 ? 20.340 12.580 -8.347 1.00 90.94 92 GLN A CA 1
ATOM 755 C C . GLN A 1 92 ? 20.718 11.139 -8.749 1.00 90.94 92 GLN A C 1
ATOM 757 O O . GLN A 1 92 ? 21.895 10.808 -8.840 1.00 90.94 92 GLN A O 1
ATOM 762 N N . LEU A 1 93 ? 19.719 10.290 -9.017 1.00 87.56 93 LEU A N 1
ATOM 763 C CA . LEU A 1 93 ? 19.878 8.910 -9.500 1.00 87.56 93 LEU A CA 1
ATOM 764 C C . LEU A 1 93 ? 19.804 8.884 -11.035 1.00 87.56 93 LEU A C 1
ATOM 766 O O . LEU A 1 93 ? 18.825 8.420 -11.625 1.00 87.56 93 LEU A O 1
ATOM 770 N N . PHE A 1 94 ? 20.784 9.521 -11.684 1.00 91.50 94 PHE A N 1
ATOM 771 C CA . PHE A 1 94 ? 20.762 9.766 -13.131 1.00 91.50 94 PHE A CA 1
ATOM 772 C C . PHE A 1 94 ? 20.973 8.491 -13.955 1.00 91.50 94 PHE A C 1
ATOM 774 O O . PHE A 1 94 ? 20.302 8.313 -14.968 1.00 91.50 94 PHE A O 1
ATOM 781 N N . GLU A 1 95 ? 21.856 7.593 -13.511 1.00 89.00 95 GLU A N 1
ATOM 782 C CA . GLU A 1 95 ? 22.129 6.339 -14.222 1.00 89.00 95 GLU A CA 1
ATOM 783 C C . GLU A 1 95 ? 20.893 5.432 -14.226 1.00 89.00 95 GLU A C 1
ATOM 785 O O . GLU A 1 95 ? 20.500 4.910 -15.269 1.00 89.00 95 GLU A O 1
ATOM 790 N N . GLU A 1 96 ? 20.214 5.285 -13.089 1.00 89.06 96 GLU A N 1
ATOM 791 C CA . GLU A 1 96 ? 18.974 4.514 -12.985 1.00 89.06 96 GLU A CA 1
ATOM 792 C C . GLU A 1 96 ? 17.854 5.135 -13.826 1.00 89.06 96 GLU A C 1
ATOM 794 O O . GLU A 1 96 ? 17.106 4.423 -14.498 1.00 89.06 96 GLU A O 1
ATOM 799 N N . ALA A 1 97 ? 17.753 6.469 -13.820 1.00 89.81 97 ALA A N 1
ATOM 800 C CA . ALA A 1 97 ? 16.789 7.207 -14.627 1.00 89.81 97 ALA A CA 1
ATOM 801 C C . ALA A 1 97 ? 17.003 6.992 -16.134 1.00 89.81 97 ALA A C 1
ATOM 803 O O . ALA A 1 97 ? 16.029 6.805 -16.865 1.00 89.81 97 ALA A O 1
ATOM 804 N N . ASP A 1 98 ? 18.255 7.000 -16.597 1.00 90.56 98 ASP A N 1
ATOM 805 C CA . ASP A 1 98 ? 18.596 6.784 -18.003 1.00 90.56 98 ASP A CA 1
ATOM 806 C C . ASP A 1 98 ? 18.302 5.352 -18.455 1.00 90.56 98 ASP A C 1
ATOM 808 O O . ASP A 1 98 ? 17.701 5.166 -19.517 1.00 90.56 98 ASP A O 1
ATOM 812 N N . ASN A 1 99 ? 18.631 4.352 -17.632 1.00 88.06 99 ASN A N 1
ATOM 813 C CA . ASN A 1 99 ? 18.336 2.947 -17.932 1.00 88.06 99 ASN A CA 1
ATOM 814 C C . ASN A 1 99 ? 16.825 2.690 -18.084 1.00 88.06 99 ASN A C 1
ATOM 816 O O . ASN A 1 99 ? 16.405 1.960 -18.980 1.00 88.06 99 ASN A O 1
ATOM 820 N N . LEU A 1 100 ? 15.992 3.358 -17.280 1.00 88.19 100 LEU A N 1
ATOM 821 C CA . LEU A 1 100 ? 14.536 3.196 -17.319 1.00 88.19 100 LEU A CA 1
ATOM 822 C C . LEU A 1 100 ? 13.848 3.837 -18.533 1.00 88.19 100 LEU A C 1
ATOM 824 O O . LEU A 1 100 ? 12.678 3.546 -18.784 1.00 88.19 100 LEU A O 1
ATOM 828 N N . LYS A 1 101 ? 14.509 4.709 -19.308 1.00 87.94 101 LYS A N 1
ATOM 829 C CA . LYS A 1 101 ? 13.862 5.397 -20.449 1.00 87.94 101 LYS A CA 1
ATOM 830 C C . LYS A 1 101 ? 13.321 4.410 -21.484 1.00 87.94 101 LYS A C 1
ATOM 832 O O . LYS A 1 101 ? 12.189 4.567 -21.957 1.00 87.94 101 LYS A O 1
ATOM 837 N N . ASN A 1 102 ? 14.099 3.366 -21.758 1.00 84.25 102 ASN A N 1
ATOM 838 C CA . ASN A 1 102 ? 13.784 2.327 -22.738 1.00 84.25 102 ASN A CA 1
ATOM 839 C C . ASN A 1 102 ? 12.962 1.173 -22.150 1.00 84.25 102 ASN A C 1
ATOM 841 O O . ASN A 1 102 ? 12.712 0.192 -22.842 1.00 84.25 102 ASN A O 1
ATOM 845 N N . PHE A 1 103 ? 12.540 1.276 -20.886 1.00 87.25 103 PHE A N 1
ATOM 846 C CA . PHE A 1 103 ? 11.770 0.223 -20.246 1.00 87.25 103 PHE A CA 1
ATOM 847 C C . PHE A 1 103 ? 10.387 0.060 -20.896 1.00 87.25 103 PHE A C 1
ATOM 849 O O . PHE A 1 103 ? 9.614 1.027 -21.006 1.00 87.25 103 PHE A O 1
ATOM 856 N N . GLU A 1 104 ? 10.078 -1.181 -21.277 1.00 84.38 104 GLU A N 1
ATOM 857 C CA . GLU A 1 104 ? 8.787 -1.632 -21.791 1.00 84.38 104 GLU A CA 1
ATOM 858 C C . GLU A 1 104 ? 8.101 -2.568 -20.790 1.00 84.38 104 GLU A C 1
ATOM 860 O O . GLU A 1 104 ? 8.658 -3.574 -20.347 1.00 84.38 104 GLU A O 1
ATOM 865 N N . VAL A 1 105 ? 6.846 -2.256 -20.465 1.00 91.44 105 VAL A N 1
ATOM 866 C CA . VAL A 1 105 ? 6.104 -2.902 -19.373 1.00 91.44 105 VAL A CA 1
ATOM 867 C C . VAL A 1 105 ? 5.757 -4.374 -19.639 1.00 91.44 105 VAL A C 1
ATOM 869 O O . VAL A 1 105 ? 5.680 -5.165 -18.701 1.00 91.44 105 VAL A O 1
ATOM 872 N N . LEU A 1 106 ? 5.594 -4.764 -20.910 1.00 88.31 106 LEU A N 1
ATOM 873 C CA . LEU A 1 106 ? 4.985 -6.040 -21.321 1.00 88.31 106 LEU A CA 1
ATOM 874 C C . LEU A 1 106 ? 5.678 -7.273 -20.726 1.00 88.31 106 LEU A C 1
ATOM 876 O O . LEU A 1 106 ? 5.012 -8.196 -20.258 1.00 88.31 106 LEU A O 1
ATOM 880 N N . ASN A 1 107 ? 7.013 -7.280 -20.706 1.00 84.19 107 ASN A N 1
ATOM 881 C CA . ASN A 1 107 ? 7.775 -8.407 -20.166 1.00 84.19 107 ASN A CA 1
ATOM 882 C C . ASN A 1 107 ? 7.555 -8.561 -18.655 1.00 84.19 107 ASN A C 1
ATOM 884 O O . ASN A 1 107 ? 7.398 -9.677 -18.163 1.00 84.19 107 ASN A O 1
ATOM 888 N N . HIS A 1 108 ? 7.497 -7.448 -17.921 1.00 89.31 108 HIS A N 1
ATOM 889 C CA . HIS A 1 108 ? 7.244 -7.471 -16.483 1.00 89.31 108 HIS A CA 1
ATOM 890 C C . HIS A 1 108 ? 5.787 -7.814 -16.161 1.00 89.31 108 HIS A C 1
ATOM 892 O O . HIS A 1 108 ? 5.550 -8.525 -15.189 1.00 89.31 108 HIS A O 1
ATOM 898 N N . GLU A 1 109 ? 4.815 -7.391 -16.977 1.00 92.62 109 GLU A N 1
ATOM 899 C CA . GLU A 1 109 ? 3.423 -7.828 -16.800 1.00 92.62 109 GLU A CA 1
ATOM 900 C C . GLU A 1 109 ? 3.303 -9.344 -16.935 1.00 92.62 109 GLU A C 1
ATOM 902 O O . GLU A 1 109 ? 2.735 -9.995 -16.060 1.00 92.62 109 GLU A O 1
ATOM 907 N N . ALA A 1 110 ? 3.878 -9.913 -18.000 1.00 89.31 110 ALA A N 1
ATOM 908 C CA . ALA A 1 110 ? 3.861 -11.353 -18.231 1.00 89.31 110 ALA A CA 1
ATOM 909 C C . ALA A 1 110 ? 4.519 -12.124 -17.075 1.00 89.31 110 ALA A C 1
ATOM 911 O O . ALA A 1 110 ? 3.982 -13.139 -16.627 1.00 89.31 110 ALA A O 1
ATOM 912 N N . LEU A 1 111 ? 5.641 -11.618 -16.549 1.00 87.50 111 LEU A N 1
ATOM 913 C CA . LEU A 1 111 ? 6.297 -12.191 -15.374 1.00 87.50 111 LEU A CA 1
ATOM 914 C C . LEU A 1 111 ? 5.386 -12.162 -14.143 1.00 87.50 111 LEU A C 1
ATOM 916 O O . LEU A 1 111 ? 5.212 -13.191 -13.493 1.00 87.50 111 LEU A O 1
ATOM 920 N N . ILE A 1 112 ? 4.811 -11.001 -13.820 1.00 91.56 112 ILE A N 1
ATOM 921 C CA . ILE A 1 112 ? 3.953 -10.839 -12.640 1.00 91.56 112 ILE A CA 1
ATOM 922 C C . ILE A 1 112 ? 2.745 -11.769 -12.741 1.00 91.56 112 ILE A C 1
ATOM 924 O O . ILE A 1 112 ? 2.468 -12.501 -11.795 1.00 91.56 112 ILE A O 1
ATOM 928 N N . PHE A 1 113 ? 2.063 -11.806 -13.889 1.00 92.31 113 PHE A N 1
ATOM 929 C CA . PHE A 1 113 ? 0.935 -12.714 -14.087 1.00 92.31 113 PHE A CA 1
ATOM 930 C C . PHE A 1 113 ? 1.339 -14.183 -13.966 1.00 92.31 113 PHE A C 1
ATOM 932 O O . PHE A 1 113 ? 0.590 -14.965 -13.384 1.00 92.31 113 PHE A O 1
ATOM 939 N N . SER A 1 114 ? 2.518 -14.563 -14.466 1.00 89.25 114 SER A N 1
ATOM 940 C CA . SER A 1 114 ? 3.024 -15.929 -14.329 1.00 89.25 114 SER A CA 1
ATOM 941 C C . SER A 1 114 ? 3.298 -16.301 -12.872 1.00 89.25 114 SER A C 1
ATOM 943 O O . SER A 1 114 ? 2.964 -17.410 -12.465 1.00 89.25 114 SER A O 1
ATOM 945 N N . LEU A 1 115 ? 3.919 -15.409 -12.097 1.00 89.19 115 LEU A N 1
ATOM 946 C CA . LEU A 1 115 ? 4.275 -15.676 -10.700 1.00 89.19 115 LEU A CA 1
ATOM 947 C C . LEU A 1 115 ? 3.048 -15.666 -9.788 1.00 89.19 115 LEU A C 1
ATOM 949 O O . LEU A 1 115 ? 2.920 -16.528 -8.928 1.00 89.19 115 LEU A O 1
ATOM 953 N N . LEU A 1 116 ? 2.117 -14.743 -10.024 1.00 89.25 116 LEU A N 1
ATOM 954 C CA . LEU A 1 116 ? 0.855 -14.669 -9.288 1.00 89.25 116 LEU A CA 1
ATOM 955 C C . LEU A 1 116 ? -0.213 -15.627 -9.835 1.00 89.25 116 LEU A C 1
ATOM 957 O O . LEU A 1 116 ? -1.340 -15.608 -9.358 1.00 89.25 116 LEU A O 1
ATOM 961 N N . GLN A 1 117 ? 0.103 -16.442 -10.849 1.00 89.50 117 GLN A N 1
ATOM 962 C CA . GLN A 1 117 ? -0.829 -17.378 -11.496 1.00 89.50 117 GLN A CA 1
ATOM 963 C C . GLN A 1 117 ? -2.150 -16.720 -11.936 1.00 89.50 117 GLN A C 1
ATOM 965 O O . GLN A 1 117 ? -3.220 -17.317 -11.842 1.00 89.50 117 GLN A O 1
ATOM 970 N N . PHE A 1 118 ? -2.076 -15.472 -12.406 1.00 86.81 118 PHE A N 1
ATOM 971 C CA . PHE A 1 118 ? -3.222 -14.612 -12.729 1.00 86.81 118 PHE A CA 1
ATOM 972 C C . PHE A 1 118 ? -4.189 -14.328 -11.558 1.00 86.81 118 PHE A C 1
ATOM 974 O O . PHE A 1 118 ? -5.230 -13.704 -11.771 1.00 86.81 118 PHE A O 1
ATOM 981 N N . ASP A 1 119 ? -3.846 -14.691 -10.319 1.00 87.62 119 ASP A N 1
ATOM 982 C CA . ASP A 1 119 ? -4.637 -14.393 -9.123 1.00 87.62 119 ASP A CA 1
ATOM 983 C C . ASP A 1 119 ? -4.379 -12.966 -8.613 1.00 87.62 119 ASP A C 1
ATOM 985 O O . ASP A 1 119 ? -3.783 -12.714 -7.566 1.00 87.62 119 ASP A O 1
ATOM 989 N N . MET A 1 120 ? -4.862 -11.991 -9.382 1.00 85.00 120 MET A N 1
ATOM 990 C CA . MET A 1 120 ? -4.810 -10.575 -9.005 1.00 85.00 120 MET A CA 1
ATOM 991 C C . MET A 1 120 ? -5.910 -10.202 -7.996 1.00 85.00 120 MET A C 1
ATOM 993 O O . MET A 1 120 ? -5.926 -9.089 -7.475 1.00 85.00 120 MET A O 1
ATOM 997 N N . HIS A 1 121 ? -6.848 -11.101 -7.695 1.00 84.94 121 HIS A N 1
ATOM 998 C CA . HIS A 1 121 ? -8.000 -10.803 -6.838 1.00 84.94 121 HIS A CA 1
ATOM 999 C C . HIS A 1 121 ? -7.685 -10.865 -5.340 1.00 84.94 121 HIS A C 1
ATOM 1001 O O . HIS A 1 121 ? -8.547 -10.537 -4.516 1.00 84.94 121 HIS A O 1
ATOM 1007 N N . GLN A 1 122 ? -6.468 -11.271 -4.979 1.00 85.12 122 GLN A N 1
ATOM 1008 C CA . GLN A 1 122 ? -6.039 -11.392 -3.595 1.00 85.12 122 GLN A CA 1
ATOM 1009 C C . GLN A 1 122 ? -6.212 -10.065 -2.831 1.00 85.12 122 GLN A C 1
ATOM 1011 O O . GLN A 1 122 ? -5.640 -9.037 -3.206 1.00 85.12 122 GLN A O 1
ATOM 1016 N N . PRO A 1 123 ? -7.011 -10.051 -1.748 1.00 88.56 123 PRO A N 1
ATOM 1017 C CA . PRO A 1 123 ? -7.312 -8.823 -1.029 1.00 88.56 123 PRO A CA 1
ATOM 1018 C C . PRO A 1 123 ? -6.102 -8.337 -0.225 1.00 88.56 123 PRO A C 1
ATOM 1020 O O . PRO A 1 123 ? -5.682 -8.963 0.750 1.00 88.56 123 PRO A O 1
ATOM 1023 N N . SER A 1 124 ? -5.602 -7.157 -0.586 1.00 94.06 124 SER A N 1
ATOM 1024 C CA . SER A 1 124 ? -4.619 -6.416 0.204 1.00 94.06 124 SER A CA 1
ATOM 1025 C C . SER A 1 124 ? -5.222 -5.907 1.524 1.00 94.06 124 SER A C 1
ATOM 1027 O O . SER A 1 124 ? -6.445 -5.801 1.688 1.00 94.06 124 SER A O 1
ATOM 1029 N N . ALA A 1 125 ? -4.369 -5.557 2.491 1.00 96.56 125 ALA A N 1
ATOM 1030 C CA . ALA A 1 125 ? -4.789 -5.120 3.825 1.00 96.56 125 ALA A CA 1
ATOM 1031 C C . ALA A 1 125 ? -5.783 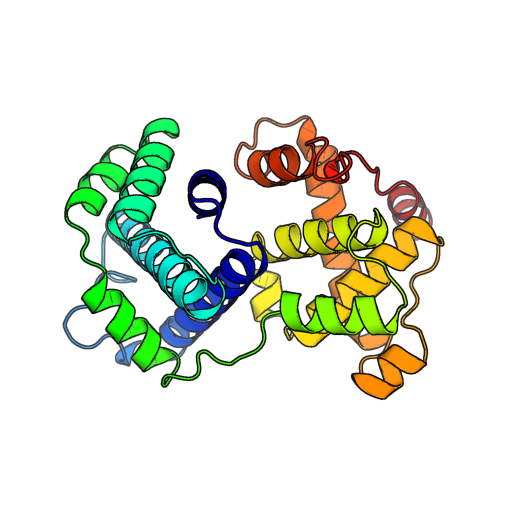-3.944 3.795 1.00 96.56 125 ALA A C 1
ATOM 1033 O O . ALA A 1 125 ? -6.661 -3.868 4.655 1.00 96.56 125 ALA A O 1
ATOM 1034 N N . ILE A 1 126 ? -5.720 -3.063 2.787 1.00 97.12 126 ILE A N 1
ATOM 1035 C CA . ILE A 1 126 ? -6.663 -1.943 2.649 1.00 97.12 126 ILE A CA 1
ATOM 1036 C C . ILE A 1 126 ? -8.112 -2.408 2.421 1.00 97.12 126 ILE A C 1
ATOM 1038 O O . ILE A 1 126 ? -9.043 -1.803 2.949 1.00 97.12 126 ILE A O 1
ATOM 1042 N N . ARG A 1 127 ? -8.330 -3.523 1.709 1.00 96.06 127 ARG A N 1
ATOM 1043 C CA . ARG A 1 127 ? -9.671 -4.078 1.461 1.00 96.06 127 ARG A CA 1
ATOM 1044 C C . ARG A 1 127 ? -10.279 -4.647 2.741 1.00 96.06 127 ARG A C 1
ATOM 1046 O O . ARG A 1 127 ? -11.467 -4.452 3.001 1.00 96.06 127 ARG A O 1
ATOM 1053 N N . TYR A 1 128 ? -9.468 -5.315 3.560 1.00 96.88 128 TYR A N 1
ATOM 1054 C CA . TYR A 1 128 ? -9.888 -5.772 4.885 1.00 96.88 128 TYR A CA 1
ATOM 1055 C C . TYR A 1 128 ? -10.140 -4.597 5.826 1.00 96.88 128 TYR A C 1
ATOM 1057 O O . TYR A 1 128 ? -11.169 -4.563 6.497 1.00 96.88 128 TYR A O 1
ATOM 1065 N N . TYR A 1 129 ? -9.245 -3.610 5.830 1.00 97.44 129 TYR A N 1
ATOM 1066 C CA . TYR A 1 129 ? -9.376 -2.404 6.638 1.00 97.44 129 TYR A CA 1
ATOM 1067 C C . TYR A 1 129 ? -10.681 -1.660 6.346 1.00 97.44 129 TYR A C 1
ATOM 1069 O O . TYR A 1 129 ? -11.411 -1.333 7.274 1.00 97.44 129 TYR A O 1
ATOM 1077 N N . GLU A 1 130 ? -11.027 -1.485 5.072 1.00 96.25 130 GLU A N 1
ATOM 1078 C CA . GLU A 1 130 ? -12.278 -0.863 4.635 1.00 96.25 130 GLU A CA 1
ATOM 1079 C C . GLU A 1 130 ? -13.516 -1.569 5.218 1.00 96.25 130 GLU A C 1
ATOM 1081 O O . GLU A 1 130 ? -14.424 -0.934 5.763 1.00 96.25 130 GLU A O 1
ATOM 1086 N N . ARG A 1 131 ? -13.544 -2.907 5.156 1.00 94.69 131 ARG A N 1
ATOM 1087 C CA . ARG A 1 131 ? -14.642 -3.716 5.712 1.00 94.69 131 ARG A CA 1
ATOM 1088 C C . ARG A 1 131 ? -14.705 -3.611 7.234 1.00 94.69 131 ARG A C 1
ATOM 1090 O O . ARG A 1 131 ? -15.791 -3.457 7.793 1.00 94.69 131 ARG A O 1
ATOM 1097 N N . LEU A 1 132 ? -13.554 -3.669 7.901 1.00 95.12 132 LEU A N 1
ATOM 1098 C CA . LEU A 1 132 ? -13.461 -3.592 9.357 1.00 95.12 132 LEU A CA 1
ATOM 1099 C C . LEU A 1 132 ? -13.806 -2.200 9.889 1.00 95.12 132 LEU A C 1
ATOM 1101 O O . LEU A 1 132 ? -14.484 -2.099 10.909 1.00 95.12 132 LEU A O 1
ATOM 1105 N N . ALA A 1 133 ? -13.405 -1.133 9.197 1.00 94.50 133 ALA A N 1
ATOM 1106 C CA . ALA A 1 133 ? -13.777 0.237 9.530 1.00 94.50 133 ALA A CA 1
ATOM 1107 C C . ALA A 1 133 ? -15.301 0.405 9.484 1.00 94.50 133 ALA A C 1
ATOM 1109 O O . ALA A 1 133 ? -15.893 0.882 10.453 1.00 94.50 133 ALA A O 1
ATOM 1110 N N . LYS A 1 134 ? -15.951 -0.099 8.424 1.00 92.81 134 LYS A N 1
ATOM 1111 C CA . LYS A 1 134 ? -17.417 -0.120 8.319 1.00 92.81 134 LYS A CA 1
ATOM 1112 C C . LYS A 1 134 ? -18.066 -0.915 9.456 1.00 92.81 134 LYS A C 1
ATOM 1114 O O . LYS A 1 134 ? -18.987 -0.409 10.089 1.00 92.81 134 LYS A O 1
ATOM 1119 N N . ALA A 1 135 ? -17.575 -2.122 9.746 1.00 90.44 135 ALA A N 1
ATOM 1120 C CA . ALA A 1 135 ? -18.071 -2.939 10.860 1.00 90.44 135 ALA A CA 1
ATOM 1121 C C . ALA A 1 135 ? -17.872 -2.259 12.229 1.00 90.44 135 ALA A C 1
ATOM 1123 O O . ALA A 1 135 ? -18.649 -2.477 13.154 1.00 90.44 135 ALA A O 1
ATOM 1124 N N . SER A 1 136 ? -16.862 -1.393 12.336 1.00 89.31 136 SER A N 1
ATOM 1125 C CA . SER A 1 136 ? -16.553 -0.602 13.529 1.00 89.31 136 SER A CA 1
ATOM 1126 C C . SER A 1 136 ? -17.282 0.732 13.616 1.00 89.31 136 SER A C 1
ATOM 1128 O O . SER A 1 136 ? -17.018 1.494 14.548 1.00 89.31 136 SER A O 1
ATOM 1130 N N . CYS A 1 137 ? -18.173 1.030 12.667 1.00 90.62 137 CYS A N 1
ATOM 1131 C CA . CYS A 1 137 ? -18.828 2.331 12.538 1.00 90.62 137 CYS A CA 1
ATOM 1132 C C . CYS A 1 137 ? -17.824 3.500 12.457 1.00 90.62 137 CYS A C 1
ATOM 1134 O O . CYS A 1 137 ? -18.088 4.595 12.950 1.00 90.62 137 CYS A O 1
ATOM 1136 N N . ILE A 1 138 ? -16.653 3.270 11.854 1.00 93.00 138 ILE A N 1
ATOM 1137 C CA . ILE A 1 138 ? -15.663 4.308 11.562 1.00 93.00 138 ILE A CA 1
ATOM 1138 C C . ILE A 1 138 ? -16.010 4.921 10.198 1.00 93.00 138 ILE A C 1
ATOM 1140 O O . ILE A 1 138 ? -15.946 4.244 9.172 1.00 93.00 138 ILE A O 1
ATOM 1144 N N . LEU A 1 139 ? -16.386 6.203 10.191 1.00 93.88 139 LEU A N 1
ATOM 1145 C CA . LEU A 1 139 ? -16.729 6.945 8.971 1.00 93.88 139 LEU A CA 1
ATOM 1146 C C . LEU A 1 139 ? -15.474 7.289 8.158 1.00 93.88 139 LEU A C 1
ATOM 1148 O O . LEU A 1 139 ? -14.435 7.594 8.742 1.00 93.88 139 LEU A O 1
ATOM 1152 N N . LYS A 1 140 ? -15.569 7.280 6.823 1.00 93.19 140 LYS A N 1
ATOM 1153 C CA . LYS A 1 140 ? -14.425 7.485 5.906 1.00 93.19 140 LYS A CA 1
ATOM 1154 C C . LYS A 1 140 ? -13.736 8.841 6.039 1.00 93.19 140 LYS A C 1
ATOM 1156 O O . LYS A 1 140 ? -12.532 8.949 5.851 1.00 93.19 140 LYS A O 1
ATOM 1161 N N . ASP A 1 141 ? -14.505 9.870 6.345 1.00 92.75 141 ASP A N 1
ATOM 1162 C CA . ASP A 1 141 ? -14.056 11.244 6.555 1.00 92.75 141 ASP A CA 1
ATOM 1163 C C . ASP A 1 141 ? -13.606 11.504 8.001 1.00 92.75 141 ASP A C 1
ATOM 1165 O O . ASP A 1 141 ? -13.137 12.593 8.327 1.00 92.75 141 ASP A O 1
ATOM 1169 N N . SER A 1 142 ? -13.712 10.512 8.888 1.00 95.19 142 SER A N 1
ATOM 1170 C CA . SER A 1 142 ? -13.250 10.655 10.264 1.00 95.19 142 SER A CA 1
ATOM 1171 C C . SER A 1 142 ? -11.726 10.587 10.358 1.00 95.19 142 SER A C 1
ATOM 1173 O O . SER A 1 142 ? -11.063 9.825 9.650 1.00 95.19 142 SER A O 1
ATOM 1175 N N . GLN A 1 143 ? -11.162 11.295 11.337 1.00 94.75 143 GLN A N 1
ATOM 1176 C CA . GLN A 1 143 ? -9.736 11.183 11.646 1.00 94.75 143 GLN A CA 1
ATOM 1177 C C . GLN A 1 143 ? -9.307 9.744 11.975 1.00 94.75 143 GLN A C 1
ATOM 1179 O O . GLN A 1 143 ? -8.196 9.347 11.644 1.00 94.75 143 GLN A O 1
ATOM 1184 N N . LYS A 1 144 ? -10.191 8.929 12.570 1.00 94.69 144 LYS A N 1
ATOM 1185 C CA . LYS A 1 144 ? -9.924 7.505 12.835 1.00 94.69 144 LYS A CA 1
ATOM 1186 C C . LYS A 1 144 ? -9.673 6.727 11.544 1.00 94.69 144 LYS A C 1
ATOM 1188 O O . LYS A 1 144 ? -8.759 5.904 11.495 1.00 94.69 144 LYS A O 1
ATOM 1193 N N . TYR A 1 145 ? -10.465 6.995 10.505 1.00 96.88 145 TYR A N 1
ATOM 1194 C CA . TYR A 1 145 ? -10.270 6.363 9.205 1.00 96.88 145 TYR A CA 1
ATOM 1195 C C . TYR A 1 145 ? -8.958 6.818 8.559 1.00 96.88 145 TYR A C 1
ATOM 1197 O O . TYR A 1 145 ? -8.120 6.010 8.164 1.00 96.88 145 TYR A O 1
ATOM 1205 N N . LEU A 1 146 ? -8.732 8.132 8.526 1.00 96.88 146 LEU A N 1
ATOM 1206 C CA . LEU A 1 146 ? -7.521 8.710 7.944 1.00 96.88 146 LEU A CA 1
ATOM 1207 C C . LEU A 1 146 ? -6.250 8.253 8.676 1.00 96.88 146 LEU A C 1
ATOM 1209 O O . LEU A 1 146 ? -5.227 8.007 8.037 1.00 96.88 146 LEU A O 1
ATOM 1213 N N . LEU A 1 147 ? -6.317 8.063 9.997 1.00 95.88 147 LEU A N 1
ATOM 1214 C CA . LEU A 1 147 ? -5.217 7.516 10.787 1.00 95.88 147 LEU A CA 1
ATOM 1215 C C . LEU A 1 147 ? -4.942 6.064 10.421 1.00 95.88 147 LEU A C 1
ATOM 1217 O O . LEU A 1 147 ? -3.786 5.699 10.235 1.00 95.88 147 LEU A O 1
ATOM 1221 N N . GLY A 1 148 ? -5.975 5.234 10.273 1.00 96.94 148 GLY A N 1
ATOM 1222 C CA . GLY A 1 148 ? -5.766 3.853 9.846 1.00 96.94 148 GLY A CA 1
ATOM 1223 C C . GLY A 1 148 ? -5.174 3.762 8.439 1.00 96.94 148 GLY A C 1
ATOM 1224 O O . GLY A 1 148 ? -4.253 2.980 8.209 1.00 96.94 148 GLY A O 1
ATOM 1225 N N . LEU A 1 149 ? -5.608 4.630 7.525 1.00 97.12 149 LEU A N 1
ATOM 1226 C CA . LEU A 1 149 ? -5.038 4.728 6.183 1.00 97.12 149 LEU A CA 1
ATOM 1227 C C . LEU A 1 149 ? -3.562 5.161 6.197 1.00 97.12 149 LEU A C 1
ATOM 1229 O O . LEU A 1 149 ? -2.743 4.605 5.460 1.00 97.12 149 LEU A O 1
ATOM 1233 N N . TYR A 1 150 ? -3.207 6.107 7.070 1.00 95.62 150 TYR A N 1
ATOM 1234 C CA . TYR A 1 150 ? -1.821 6.507 7.306 1.00 95.62 150 TYR A CA 1
ATOM 1235 C C . TYR A 1 150 ? -0.984 5.349 7.866 1.00 95.62 150 TYR A C 1
ATOM 1237 O O . TYR A 1 150 ? 0.106 5.077 7.365 1.00 95.62 150 TYR A O 1
ATOM 1245 N N . LEU A 1 151 ? -1.507 4.605 8.846 1.00 95.56 151 LEU A N 1
ATOM 1246 C CA . LEU A 1 151 ? -0.831 3.437 9.415 1.00 95.56 151 LEU A CA 1
ATOM 1247 C C . LEU A 1 151 ? -0.628 2.315 8.383 1.00 95.56 151 LEU A C 1
ATOM 1249 O O . LEU A 1 151 ? 0.435 1.700 8.371 1.00 95.56 151 LEU A O 1
ATOM 1253 N N . LEU A 1 152 ? -1.582 2.078 7.476 1.00 96.94 152 LEU A N 1
ATOM 1254 C CA . LEU A 1 152 ? -1.399 1.140 6.360 1.00 96.94 152 LEU A CA 1
ATOM 1255 C C . LEU A 1 152 ? -0.274 1.574 5.412 1.00 96.94 152 LEU A C 1
ATOM 1257 O O . LEU A 1 152 ? 0.501 0.736 4.956 1.00 96.94 152 LEU A O 1
ATOM 1261 N N . HIS A 1 153 ? -0.137 2.877 5.148 1.00 94.56 153 HIS A N 1
ATOM 1262 C CA . HIS A 1 153 ? 0.997 3.387 4.375 1.00 94.56 153 HIS A CA 1
ATOM 1263 C C . HIS A 1 153 ? 2.324 3.187 5.103 1.00 94.56 153 HIS A C 1
ATOM 1265 O O . HIS A 1 153 ? 3.317 2.866 4.461 1.00 94.56 153 HIS A O 1
ATOM 1271 N N . ILE A 1 154 ? 2.353 3.337 6.430 1.00 92.31 154 ILE A N 1
ATOM 1272 C CA . ILE A 1 154 ? 3.543 3.003 7.219 1.00 92.31 154 ILE A CA 1
ATOM 1273 C C . ILE A 1 154 ? 3.879 1.520 7.036 1.00 92.31 154 ILE A C 1
ATOM 1275 O O . ILE A 1 154 ? 5.016 1.214 6.698 1.00 92.31 154 ILE A O 1
ATOM 1279 N N . VAL A 1 155 ? 2.905 0.614 7.186 1.00 93.62 155 VAL A N 1
ATOM 1280 C CA . VAL A 1 155 ? 3.097 -0.835 6.971 1.00 93.62 155 VAL A CA 1
ATOM 1281 C C . VAL A 1 155 ? 3.706 -1.118 5.594 1.00 93.62 155 VAL A C 1
ATOM 1283 O O . VAL A 1 155 ? 4.711 -1.819 5.515 1.00 93.62 155 VAL A O 1
ATOM 1286 N N . ALA A 1 156 ? 3.176 -0.504 4.536 1.00 91.12 156 ALA A N 1
ATOM 1287 C CA . ALA A 1 156 ? 3.653 -0.686 3.164 1.00 91.12 156 ALA A CA 1
ATOM 1288 C C . ALA A 1 156 ? 5.119 -0.259 2.931 1.00 91.12 156 ALA A C 1
ATOM 1290 O O . ALA A 1 156 ? 5.746 -0.695 1.973 1.00 91.12 156 ALA A O 1
ATOM 1291 N N . PHE A 1 157 ? 5.694 0.585 3.791 1.00 86.38 157 PHE A N 1
ATOM 1292 C CA . PHE A 1 157 ? 7.104 0.990 3.697 1.00 86.38 157 PHE A CA 1
ATOM 1293 C C . PHE A 1 157 ? 8.064 0.054 4.435 1.00 86.38 157 PHE A C 1
ATOM 1295 O O . PHE A 1 157 ? 9.282 0.216 4.336 1.00 86.38 157 PHE A O 1
ATOM 1302 N N . TYR A 1 158 ? 7.539 -0.920 5.175 1.00 86.25 158 TYR A N 1
ATOM 1303 C CA . TYR A 1 158 ? 8.326 -1.890 5.922 1.00 86.25 158 TYR A CA 1
ATOM 1304 C C . TYR A 1 158 ? 7.975 -3.307 5.447 1.00 86.25 158 TYR A C 1
ATOM 1306 O O . TYR A 1 158 ? 7.132 -3.949 6.077 1.00 86.25 158 TYR A O 1
ATOM 1314 N N . PRO A 1 159 ? 8.669 -3.842 4.419 1.00 79.38 159 PRO A N 1
ATOM 1315 C CA . PRO A 1 159 ? 8.339 -5.129 3.785 1.00 79.38 159 PRO A CA 1
ATOM 1316 C C . PRO A 1 159 ? 8.161 -6.284 4.776 1.00 79.38 159 PRO A C 1
ATOM 1318 O O . PRO A 1 159 ? 7.306 -7.144 4.608 1.00 79.38 159 PRO A O 1
ATOM 1321 N N . SER A 1 160 ? 8.899 -6.254 5.891 1.00 83.25 160 SER A N 1
ATOM 1322 C CA . SER A 1 160 ? 8.764 -7.221 6.988 1.00 83.25 160 SER A CA 1
ATOM 1323 C C . SER A 1 160 ? 7.334 -7.401 7.527 1.00 83.25 160 SER A C 1
ATOM 1325 O O . SER A 1 160 ? 7.079 -8.383 8.201 1.00 83.25 160 SER A O 1
ATOM 1327 N N . PHE A 1 161 ? 6.397 -6.470 7.318 1.00 88.25 161 PHE A N 1
ATOM 1328 C CA . PHE A 1 161 ? 4.999 -6.714 7.689 1.00 88.25 161 PHE A CA 1
ATOM 1329 C C . PHE A 1 161 ? 4.315 -7.706 6.751 1.00 88.25 161 PHE A C 1
ATOM 1331 O O . PHE A 1 161 ? 3.610 -8.579 7.242 1.00 88.25 161 PHE A O 1
ATOM 1338 N N . GLY A 1 162 ? 4.527 -7.577 5.438 1.00 80.56 162 GLY A N 1
ATOM 1339 C CA . GLY A 1 162 ? 3.936 -8.465 4.436 1.00 80.56 162 GLY A CA 1
ATOM 1340 C C . GLY A 1 162 ? 4.475 -9.895 4.508 1.00 80.56 162 GLY A C 1
ATOM 1341 O O . GLY A 1 162 ? 3.750 -10.824 4.174 1.00 80.56 162 GLY A O 1
ATOM 1342 N N . PHE A 1 163 ? 5.708 -10.068 5.000 1.00 81.94 163 PHE A N 1
ATOM 1343 C CA . PHE A 1 163 ? 6.308 -11.384 5.250 1.00 81.94 163 PHE A CA 1
ATOM 1344 C C . PHE A 1 163 ? 5.872 -12.014 6.580 1.00 81.94 163 PHE A C 1
ATOM 1346 O O . PHE A 1 163 ? 5.630 -13.216 6.633 1.00 81.94 163 PHE A O 1
ATOM 1353 N N . ASP A 1 164 ? 5.779 -11.220 7.652 1.00 86.88 164 ASP A N 1
ATOM 1354 C CA . ASP A 1 164 ? 5.527 -11.749 9.000 1.00 86.88 164 ASP A CA 1
ATOM 1355 C C . ASP A 1 164 ? 4.030 -11.963 9.291 1.00 86.88 164 ASP A C 1
ATOM 1357 O O . ASP A 1 164 ? 3.681 -12.729 10.192 1.00 86.88 164 ASP A O 1
ATOM 1361 N N . PHE A 1 165 ? 3.135 -11.261 8.583 1.00 92.12 165 PHE A N 1
ATOM 1362 C CA . PHE A 1 165 ? 1.708 -11.217 8.910 1.00 92.12 165 PHE A CA 1
ATOM 1363 C C . PHE A 1 165 ? 0.814 -11.296 7.673 1.00 92.12 165 PHE A C 1
ATOM 1365 O O . PHE A 1 165 ? 1.085 -10.704 6.630 1.00 92.12 165 PHE A O 1
ATOM 1372 N N . SER A 1 166 ? -0.335 -11.953 7.826 1.00 94.00 166 SER A N 1
ATOM 1373 C CA . SER A 1 166 ? -1.377 -11.944 6.796 1.00 94.00 166 SER A CA 1
ATOM 1374 C C . SER A 1 166 ? -2.011 -10.555 6.630 1.00 94.00 166 SER A C 1
ATOM 1376 O O . SER A 1 166 ? -2.089 -9.756 7.567 1.00 94.00 166 SER A O 1
ATOM 1378 N N . GLN A 1 167 ? -2.563 -10.284 5.444 1.00 95.19 167 GLN A N 1
ATOM 1379 C CA . GLN A 1 167 ? -3.222 -9.007 5.131 1.00 95.19 167 GLN A CA 1
ATOM 1380 C C . GLN A 1 167 ? -4.393 -8.684 6.082 1.00 95.19 167 GLN A C 1
ATOM 1382 O O . GLN A 1 167 ? -4.609 -7.525 6.443 1.00 95.19 167 GLN A O 1
ATOM 1387 N N . VAL A 1 168 ? -5.125 -9.707 6.539 1.00 95.69 168 VAL A N 1
ATOM 1388 C CA . VAL A 1 168 ? -6.218 -9.549 7.510 1.00 95.69 168 VAL A CA 1
ATOM 1389 C C . VAL A 1 168 ? -5.696 -9.237 8.919 1.00 95.69 168 VAL A C 1
ATOM 1391 O O . VAL A 1 168 ? -6.264 -8.376 9.592 1.00 95.69 168 VAL A O 1
ATOM 1394 N N . GLN A 1 169 ? -4.578 -9.844 9.345 1.00 95.00 169 GLN A N 1
ATOM 1395 C CA . GLN A 1 169 ? -3.912 -9.501 10.608 1.00 95.00 169 GLN A CA 1
ATOM 1396 C C . GLN A 1 169 ? -3.431 -8.055 10.598 1.00 95.00 169 GLN A C 1
ATOM 1398 O O . GLN A 1 169 ? -3.723 -7.326 11.542 1.00 95.00 169 GLN A O 1
ATOM 1403 N N . ILE A 1 170 ? -2.797 -7.610 9.508 1.00 96.81 170 ILE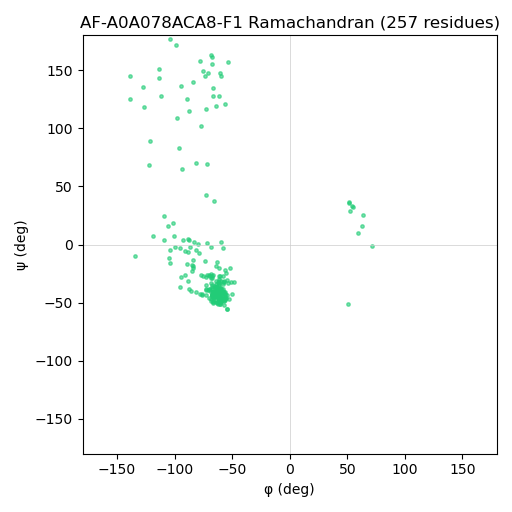 A N 1
ATOM 1404 C CA . ILE A 1 170 ? -2.372 -6.214 9.339 1.00 96.81 170 ILE A CA 1
ATOM 1405 C C . ILE A 1 170 ? -3.570 -5.265 9.494 1.00 96.81 170 ILE A C 1
ATOM 1407 O O . ILE A 1 170 ? -3.503 -4.301 10.258 1.00 96.81 170 ILE A O 1
ATOM 1411 N N . ALA A 1 171 ? -4.693 -5.546 8.832 1.00 96.94 171 ALA A N 1
ATOM 1412 C CA . ALA A 1 171 ? -5.888 -4.708 8.919 1.00 96.94 171 ALA A CA 1
ATOM 1413 C C . ALA A 1 171 ? -6.506 -4.674 10.332 1.00 96.94 171 ALA A C 1
ATOM 1415 O O . ALA A 1 171 ? -6.849 -3.597 10.830 1.00 96.94 171 ALA A O 1
ATOM 1416 N N . CYS A 1 172 ? -6.610 -5.826 11.006 1.00 95.19 172 CYS A N 1
ATOM 1417 C CA . CYS A 1 172 ? -7.060 -5.905 12.399 1.00 95.19 172 CYS A CA 1
ATOM 1418 C C . CYS A 1 172 ? -6.128 -5.131 13.341 1.00 95.19 172 CYS A C 1
ATOM 1420 O O . CYS A 1 172 ? -6.604 -4.379 14.193 1.00 95.19 172 CYS A O 1
ATOM 1422 N N . THR A 1 173 ? -4.811 -5.258 13.157 1.00 94.62 173 THR A N 1
ATOM 1423 C CA . THR A 1 173 ? -3.801 -4.497 13.896 1.00 94.62 173 THR A CA 1
ATOM 1424 C C . THR A 1 173 ? -3.985 -2.997 13.718 1.00 94.62 173 THR A C 1
ATOM 1426 O O . THR A 1 173 ? -3.940 -2.259 14.703 1.00 94.62 173 THR A O 1
ATOM 1429 N N . VAL A 1 174 ? -4.227 -2.528 12.494 1.00 96.00 174 VAL A N 1
ATOM 1430 C CA . VAL A 1 174 ? -4.453 -1.104 12.225 1.00 96.00 174 VAL A CA 1
ATOM 1431 C C . VAL A 1 174 ? -5.694 -0.600 12.963 1.00 96.00 174 VAL A C 1
ATOM 1433 O O . VAL A 1 174 ? -5.608 0.410 13.657 1.00 96.00 174 VAL A O 1
ATOM 1436 N N . ILE A 1 175 ? -6.823 -1.314 12.894 1.00 94.12 175 ILE A N 1
ATOM 1437 C CA . ILE A 1 175 ? -8.055 -0.927 13.606 1.00 94.12 175 ILE A CA 1
ATOM 1438 C C . ILE A 1 175 ? -7.837 -0.886 15.122 1.00 94.12 175 ILE A C 1
ATOM 1440 O O . ILE A 1 175 ? -8.205 0.095 15.771 1.00 94.12 175 ILE A O 1
ATOM 1444 N N . ALA A 1 176 ? -7.201 -1.912 15.689 1.00 89.81 176 ALA A N 1
ATOM 1445 C CA . ALA A 1 176 ? -6.899 -1.954 17.117 1.00 89.81 176 ALA A CA 1
ATOM 1446 C C . ALA A 1 176 ? -5.958 -0.814 17.534 1.00 89.81 176 ALA A C 1
ATOM 1448 O O . ALA A 1 176 ? -6.170 -0.189 18.571 1.00 89.81 176 ALA A O 1
ATOM 1449 N N . THR A 1 177 ? -4.955 -0.497 16.709 1.00 90.19 177 THR A N 1
ATOM 1450 C CA . THR A 1 177 ? -3.999 0.590 16.966 1.00 90.19 177 THR A CA 1
ATOM 1451 C C . THR A 1 177 ? -4.682 1.957 16.914 1.00 90.19 177 THR A C 1
ATOM 1453 O O . THR A 1 177 ? -4.472 2.771 17.809 1.00 90.19 177 THR A O 1
ATOM 1456 N N . VAL A 1 178 ? -5.553 2.199 15.925 1.00 91.12 178 VAL A N 1
ATOM 1457 C CA . VAL A 1 178 ? -6.378 3.417 15.849 1.00 91.12 178 VAL A CA 1
ATOM 1458 C C . VAL A 1 178 ? -7.254 3.553 17.091 1.00 91.12 178 VAL A C 1
ATOM 1460 O O . VAL A 1 178 ? -7.294 4.622 17.698 1.00 91.12 178 VAL A O 1
ATOM 1463 N N . ASN A 1 179 ? -7.933 2.476 17.499 1.00 86.06 179 ASN A N 1
ATOM 1464 C CA . ASN A 1 179 ? -8.745 2.492 18.712 1.00 86.06 179 ASN A CA 1
ATOM 1465 C C . ASN A 1 179 ? -7.883 2.796 19.937 1.00 86.06 179 ASN A C 1
ATOM 1467 O O . ASN A 1 179 ? -8.230 3.708 20.675 1.00 86.06 179 ASN A O 1
ATOM 1471 N N . LYS A 1 180 ? -6.714 2.161 20.103 1.00 82.88 180 LYS A N 1
ATOM 1472 C CA . LYS A 1 180 ? -5.815 2.488 21.219 1.00 82.88 180 LYS A CA 1
ATOM 1473 C C . LYS A 1 180 ? -5.425 3.964 21.245 1.00 82.88 180 LYS A C 1
ATOM 1475 O O . LYS A 1 180 ? -5.460 4.556 22.314 1.00 82.88 180 LYS A O 1
ATOM 1480 N N . ILE A 1 181 ? -5.109 4.567 20.102 1.00 83.62 181 ILE A N 1
ATOM 1481 C CA . ILE A 1 181 ? -4.719 5.984 20.044 1.00 83.62 181 ILE A CA 1
ATOM 1482 C C . ILE A 1 181 ? -5.869 6.912 20.474 1.00 83.62 181 ILE A C 1
ATOM 1484 O O . ILE A 1 181 ? -5.622 7.909 21.142 1.00 83.62 181 ILE A O 1
ATOM 1488 N N . TYR A 1 182 ? -7.121 6.590 20.132 1.00 82.75 182 TYR A N 1
ATOM 1489 C CA . TYR A 1 182 ? -8.277 7.450 20.433 1.00 82.75 182 TYR A CA 1
ATOM 1490 C C . TYR A 1 182 ? -9.019 7.123 21.736 1.00 82.75 182 TYR A C 1
ATOM 1492 O O . TYR A 1 182 ? -9.680 7.997 22.289 1.00 82.75 182 TYR A O 1
ATOM 1500 N N . SER A 1 183 ? -8.999 5.870 22.188 1.00 74.62 183 SER A N 1
ATOM 1501 C CA . SER A 1 183 ? -9.736 5.390 23.366 1.00 74.62 183 SER A CA 1
ATOM 1502 C C . SER A 1 183 ? -8.834 4.846 24.468 1.00 74.62 183 SER A C 1
ATOM 1504 O O . SER A 1 183 ? -9.348 4.278 25.430 1.00 74.62 183 SER A O 1
ATOM 1506 N N . LEU A 1 184 ? -7.512 4.996 24.329 1.00 66.94 184 LEU A N 1
ATOM 1507 C CA . LEU A 1 184 ? -6.510 4.675 25.354 1.00 66.94 184 LEU A CA 1
ATOM 1508 C C . LEU A 1 184 ? -6.471 3.181 25.731 1.00 66.94 184 LEU A C 1
ATOM 1510 O O . LEU A 1 184 ? -5.940 2.772 26.761 1.00 66.94 184 LEU A O 1
ATOM 1514 N N . ARG A 1 185 ? -7.074 2.323 24.896 1.00 64.50 185 ARG A N 1
ATOM 1515 C CA . ARG A 1 185 ? -7.197 0.875 25.115 1.00 64.50 185 ARG A CA 1
ATOM 1516 C C . ARG A 1 185 ? -6.957 0.114 23.821 1.00 64.50 185 ARG A C 1
ATOM 1518 O O . ARG A 1 185 ? -7.637 0.357 22.826 1.00 64.50 185 ARG A O 1
ATOM 1525 N N . LEU A 1 186 ? -6.012 -0.829 23.845 1.00 62.47 186 LEU A N 1
ATOM 1526 C CA . LEU A 1 186 ? -5.843 -1.785 22.750 1.00 62.47 186 LEU A CA 1
ATOM 1527 C C . LEU A 1 186 ? -6.936 -2.843 22.869 1.00 62.47 186 LEU A C 1
ATOM 1529 O O . LEU A 1 186 ? -6.849 -3.744 23.699 1.00 62.47 186 LEU A O 1
ATOM 1533 N N . GLU A 1 187 ? -7.966 -2.723 22.044 1.00 69.62 187 GLU A N 1
ATOM 1534 C CA . GLU A 1 187 ? -9.053 -3.692 21.988 1.00 69.62 187 GLU A CA 1
ATOM 1535 C C . GLU A 1 187 ? -9.281 -4.178 20.558 1.00 69.62 187 GLU A C 1
ATOM 1537 O O . GLU A 1 187 ? -9.348 -3.397 19.605 1.00 69.62 187 GLU A O 1
ATOM 1542 N N . VAL A 1 188 ? -9.447 -5.493 20.422 1.00 69.94 188 VAL A N 1
ATOM 1543 C CA . VAL A 1 188 ? -10.159 -6.083 19.290 1.00 69.94 188 VAL A CA 1
ATOM 1544 C C . VAL A 1 188 ? -11.562 -6.356 19.799 1.00 69.94 188 VAL A C 1
ATOM 1546 O O . VAL A 1 1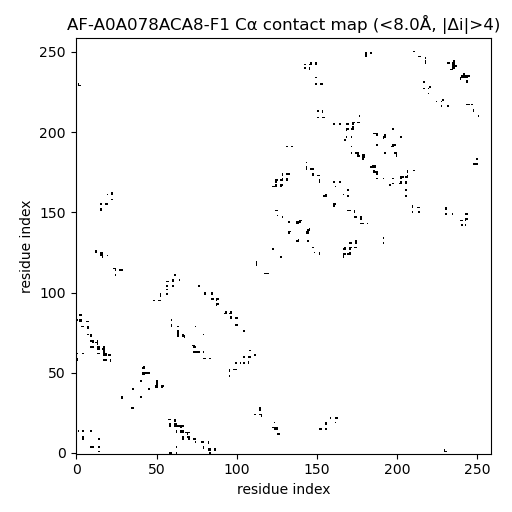88 ? -11.759 -7.209 20.665 1.00 69.94 188 VAL A O 1
ATOM 1549 N N . ARG A 1 189 ? -12.537 -5.575 19.328 1.00 76.44 189 ARG A N 1
ATOM 1550 C CA . ARG A 1 189 ? -13.927 -5.730 19.769 1.00 76.44 189 ARG A CA 1
ATOM 1551 C C . ARG A 1 189 ? -14.425 -7.133 19.431 1.00 76.44 189 ARG A C 1
ATOM 1553 O O . ARG A 1 189 ? -14.090 -7.659 18.374 1.00 76.44 189 ARG A O 1
ATOM 1560 N N . GLY A 1 190 ? -15.272 -7.703 20.290 1.00 77.19 190 GLY A N 1
ATOM 1561 C CA . GLY A 1 190 ? -15.727 -9.094 20.156 1.00 77.19 190 GLY A CA 1
ATOM 1562 C C . GLY A 1 190 ? -16.323 -9.437 18.786 1.00 77.19 190 GLY A C 1
ATOM 1563 O O . GLY A 1 190 ? -16.102 -10.538 18.293 1.00 77.19 190 GLY A O 1
ATOM 1564 N N . TYR A 1 191 ? -16.993 -8.486 18.124 1.00 77.00 191 TYR A N 1
ATOM 1565 C CA . TYR A 1 191 ? -17.523 -8.708 16.774 1.00 77.00 191 TYR A CA 1
ATOM 1566 C C . TYR A 1 191 ? -16.434 -8.739 15.680 1.00 77.00 191 TYR A C 1
ATOM 1568 O O . TYR A 1 191 ? -16.621 -9.382 14.653 1.00 77.00 191 TYR A O 1
ATOM 1576 N N . ILE A 1 192 ? -15.293 -8.058 15.860 1.00 83.19 192 ILE A N 1
ATOM 1577 C CA . ILE A 1 192 ? -14.159 -8.174 14.928 1.00 83.19 192 ILE A CA 1
ATOM 1578 C C . ILE A 1 192 ? -13.611 -9.592 15.032 1.00 83.19 192 ILE A C 1
ATOM 1580 O O . ILE A 1 192 ? -13.498 -10.268 14.014 1.00 83.19 192 ILE A O 1
ATOM 1584 N N . THR A 1 193 ? -13.380 -10.069 16.258 1.00 87.81 193 THR A N 1
ATOM 1585 C CA . THR A 1 193 ? -12.949 -11.446 16.520 1.00 87.81 193 THR A CA 1
ATOM 1586 C C . THR A 1 193 ? -13.929 -12.464 15.943 1.00 87.81 193 THR A C 1
ATOM 1588 O O . THR A 1 193 ? -13.500 -13.449 15.356 1.00 87.81 193 THR A O 1
ATOM 1591 N N . SER A 1 194 ? -15.243 -12.235 16.052 1.00 85.75 194 SER A N 1
ATOM 1592 C CA . SER A 1 194 ? -16.236 -13.167 15.506 1.00 85.75 194 SER A CA 1
ATOM 1593 C C . SER A 1 194 ? -16.239 -13.227 13.976 1.00 85.75 194 SER A C 1
ATOM 1595 O O . SER A 1 194 ? -16.602 -14.256 13.419 1.00 85.75 194 SER A O 1
ATOM 1597 N N . ILE A 1 195 ? -15.864 -12.140 13.292 1.00 88.81 195 ILE A N 1
ATOM 1598 C CA . ILE A 1 195 ? -15.843 -12.074 11.822 1.00 88.81 195 ILE A CA 1
ATOM 1599 C C . ILE A 1 195 ? -14.510 -12.579 11.258 1.00 88.81 195 ILE A C 1
ATOM 1601 O O . ILE A 1 195 ? -14.499 -13.218 10.210 1.00 88.81 195 ILE A O 1
ATOM 1605 N N . THR A 1 196 ? -13.385 -12.277 11.911 1.00 91.06 196 THR A N 1
ATOM 1606 C CA . THR A 1 196 ? -12.046 -12.582 11.379 1.00 91.06 196 THR A CA 1
ATOM 1607 C C . THR A 1 196 ? -11.373 -13.780 12.038 1.00 91.06 196 THR A C 1
ATOM 1609 O O . THR A 1 196 ? -10.379 -14.270 11.512 1.00 91.06 196 THR A O 1
ATOM 1612 N N . GLY A 1 197 ? -11.858 -14.224 13.199 1.00 91.94 197 GLY A N 1
ATOM 1613 C CA . GLY A 1 197 ? -11.178 -15.205 14.048 1.00 91.94 197 GLY A CA 1
ATOM 1614 C C . GLY A 1 197 ? -9.932 -14.662 14.759 1.00 91.94 197 GLY A C 1
ATOM 1615 O O . GLY A 1 197 ? -9.308 -15.391 15.521 1.00 91.94 197 GLY A O 1
ATOM 1616 N N . ILE A 1 198 ? -9.567 -13.394 14.539 1.00 92.00 198 ILE A N 1
ATOM 1617 C CA . ILE A 1 198 ? -8.337 -12.790 15.063 1.00 92.00 198 ILE A CA 1
ATOM 1618 C C . ILE A 1 198 ? -8.600 -12.185 16.435 1.00 92.00 198 ILE A C 1
ATOM 1620 O O . ILE A 1 198 ? -9.465 -11.326 16.604 1.00 92.00 198 ILE A O 1
ATOM 1624 N N . THR A 1 199 ? -7.806 -12.600 17.412 1.00 89.50 199 THR A N 1
ATOM 1625 C CA . THR A 1 199 ? -7.856 -12.121 18.790 1.00 89.50 199 THR A CA 1
ATOM 1626 C C . THR A 1 199 ? -6.793 -11.055 19.056 1.00 89.50 199 THR A C 1
ATOM 1628 O O . THR A 1 199 ? -5.877 -10.820 18.268 1.00 89.50 199 THR A O 1
ATOM 1631 N N . ILE A 1 200 ? -6.868 -10.427 20.233 1.00 83.75 200 ILE A N 1
ATOM 1632 C CA . ILE A 1 200 ? -5.838 -9.493 20.705 1.00 83.75 200 ILE A CA 1
ATOM 1633 C C . ILE A 1 200 ? -4.444 -10.139 20.796 1.00 83.75 200 ILE A C 1
ATOM 1635 O O . ILE A 1 200 ? -3.441 -9.464 20.567 1.00 83.75 200 ILE A O 1
ATOM 1639 N N . LYS A 1 201 ? -4.372 -11.446 21.099 1.00 86.75 201 LYS A N 1
ATOM 1640 C CA . LYS A 1 201 ? -3.105 -12.184 21.208 1.00 86.75 201 LYS A CA 1
ATOM 1641 C C . LYS A 1 201 ? -2.424 -12.307 19.847 1.00 86.75 201 LYS A C 1
ATOM 1643 O O . LYS A 1 201 ? -1.214 -12.130 19.763 1.00 86.75 201 LYS A O 1
ATOM 1648 N N . ASP A 1 202 ? -3.212 -12.508 18.794 1.00 87.12 202 ASP A N 1
ATOM 1649 C CA . ASP A 1 202 ? -2.718 -12.683 17.425 1.00 87.12 202 ASP A CA 1
ATOM 1650 C C . ASP A 1 202 ? -2.137 -11.390 16.842 1.00 87.12 202 ASP A C 1
ATOM 1652 O O . ASP A 1 202 ? -1.261 -11.431 15.981 1.00 87.12 202 ASP A O 1
ATOM 1656 N N . ILE A 1 203 ? -2.599 -10.228 17.321 1.00 88.12 203 ILE A N 1
ATOM 1657 C CA . ILE A 1 203 ? -2.147 -8.920 16.829 1.00 88.12 203 ILE A CA 1
ATOM 1658 C C . ILE A 1 203 ? -1.178 -8.200 17.763 1.00 88.12 203 ILE A C 1
ATOM 1660 O O . ILE A 1 203 ? -0.705 -7.122 17.401 1.00 88.12 203 ILE A O 1
ATOM 1664 N N . GLY A 1 204 ? -0.886 -8.732 18.954 1.00 85.25 204 GLY A N 1
ATOM 1665 C CA . GLY A 1 204 ? -0.083 -8.036 19.966 1.00 85.25 204 GLY A CA 1
ATOM 1666 C C . GLY A 1 204 ? 1.297 -7.632 19.439 1.00 85.25 204 GLY A C 1
ATOM 1667 O O . GLY A 1 204 ? 1.650 -6.451 19.452 1.00 85.25 204 GLY A O 1
ATOM 1668 N N . PHE A 1 205 ? 2.028 -8.598 18.874 1.00 87.69 205 PHE A N 1
ATOM 1669 C CA . PHE A 1 205 ? 3.353 -8.366 18.294 1.00 87.69 205 PHE A CA 1
ATOM 1670 C C . PHE A 1 205 ? 3.304 -7.423 17.079 1.00 87.69 205 PHE A C 1
ATOM 1672 O O . PHE A 1 205 ? 4.074 -6.464 17.004 1.00 87.69 205 PHE A O 1
ATOM 1679 N N . CYS A 1 206 ? 2.347 -7.623 16.163 1.00 90.62 206 CYS A N 1
ATOM 1680 C CA . CYS A 1 206 ? 2.172 -6.752 14.996 1.00 90.62 206 CYS A CA 1
ATOM 1681 C C . CYS A 1 206 ? 1.838 -5.304 15.404 1.00 90.62 206 CYS A C 1
ATOM 1683 O O . CYS A 1 206 ? 2.367 -4.357 14.821 1.00 90.62 206 CYS A O 1
ATOM 1685 N N . SER A 1 207 ? 1.008 -5.114 16.435 1.00 89.31 207 SER A N 1
ATOM 1686 C CA . SER A 1 207 ? 0.616 -3.790 16.946 1.00 89.31 207 SER A CA 1
ATOM 1687 C C . SER A 1 207 ? 1.797 -3.064 17.578 1.00 89.31 207 SER A C 1
ATOM 1689 O O . SER A 1 207 ? 2.018 -1.887 17.296 1.00 89.31 207 SER A O 1
ATOM 1691 N N . GLN A 1 208 ? 2.601 -3.770 18.378 1.00 86.62 208 GLN A N 1
ATOM 1692 C CA . GLN A 1 208 ? 3.833 -3.222 18.942 1.00 86.62 208 GLN A CA 1
ATOM 1693 C C . GLN A 1 208 ? 4.809 -2.811 17.834 1.00 86.62 208 GLN A C 1
ATOM 1695 O O . GLN A 1 208 ? 5.337 -1.698 17.853 1.00 86.62 208 GLN A O 1
ATOM 1700 N N . LYS A 1 209 ? 5.007 -3.672 16.828 1.00 89.81 209 LYS A N 1
ATOM 1701 C CA . LYS A 1 209 ? 5.864 -3.381 15.673 1.00 89.81 209 LYS A CA 1
ATOM 1702 C C . LYS A 1 209 ? 5.376 -2.145 14.910 1.00 89.81 209 LYS A C 1
ATOM 1704 O O . LYS A 1 209 ? 6.177 -1.251 14.636 1.00 89.81 209 LYS A O 1
ATOM 1709 N N . LEU A 1 210 ? 4.078 -2.064 14.598 1.00 92.00 210 LEU A N 1
ATOM 1710 C CA . LEU A 1 210 ? 3.473 -0.946 13.857 1.00 92.00 210 LEU A CA 1
ATOM 1711 C C . LEU A 1 210 ? 3.637 0.366 14.607 1.00 92.00 210 LEU A C 1
ATOM 1713 O O . LEU A 1 210 ? 4.080 1.366 14.044 1.00 92.00 210 LEU A O 1
ATOM 1717 N N . LEU A 1 211 ? 3.335 0.350 15.896 1.00 88.00 211 LEU A N 1
ATOM 1718 C CA . LEU A 1 211 ? 3.506 1.510 16.739 1.00 88.00 211 LEU A CA 1
ATOM 1719 C C . LEU A 1 211 ? 4.960 1.979 16.786 1.00 88.00 211 LEU A C 1
ATOM 1721 O O . LEU A 1 211 ? 5.209 3.173 16.656 1.00 88.00 211 LEU A O 1
ATOM 1725 N N . MET A 1 212 ? 5.923 1.073 16.971 1.00 85.69 212 MET A N 1
ATOM 1726 C CA . MET A 1 212 ? 7.337 1.452 16.993 1.00 85.69 212 MET A CA 1
ATOM 1727 C C . MET A 1 212 ? 7.734 2.146 15.689 1.00 85.69 212 MET A C 1
ATOM 1729 O O . MET A 1 212 ? 8.450 3.147 15.720 1.00 85.69 212 MET A O 1
ATOM 1733 N N . LYS A 1 213 ? 7.212 1.680 14.547 1.00 88.12 213 LYS A N 1
ATOM 1734 C CA . LYS A 1 213 ? 7.390 2.358 13.257 1.00 88.12 213 LYS A CA 1
ATOM 1735 C C . LYS A 1 213 ? 6.689 3.711 13.195 1.00 88.12 213 LYS A C 1
ATOM 1737 O O . LYS A 1 213 ? 7.289 4.669 12.719 1.00 88.12 213 LYS A O 1
ATOM 1742 N N . TYR A 1 214 ? 5.481 3.835 13.734 1.00 88.12 214 TYR A N 1
ATOM 1743 C CA . TYR A 1 214 ? 4.784 5.116 13.825 1.00 88.12 214 TYR A CA 1
ATOM 1744 C C . TYR A 1 214 ? 5.531 6.131 14.709 1.00 88.12 214 TYR A C 1
ATOM 1746 O O . TYR A 1 214 ? 5.713 7.276 14.303 1.00 88.12 214 TYR A O 1
ATOM 1754 N N . ILE A 1 215 ? 6.065 5.711 15.859 1.00 85.12 215 ILE A N 1
ATOM 1755 C CA . ILE A 1 215 ? 6.903 6.549 16.729 1.00 85.12 215 ILE A CA 1
ATOM 1756 C C . ILE A 1 215 ? 8.197 6.947 16.012 1.00 85.12 215 ILE A C 1
ATOM 1758 O O . ILE A 1 215 ? 8.582 8.113 16.071 1.00 85.12 215 ILE A O 1
ATOM 1762 N N . GLN A 1 216 ? 8.861 6.014 15.319 1.00 82.06 216 GLN A N 1
ATOM 1763 C CA . GLN A 1 216 ? 10.053 6.310 14.513 1.00 82.06 216 GLN A C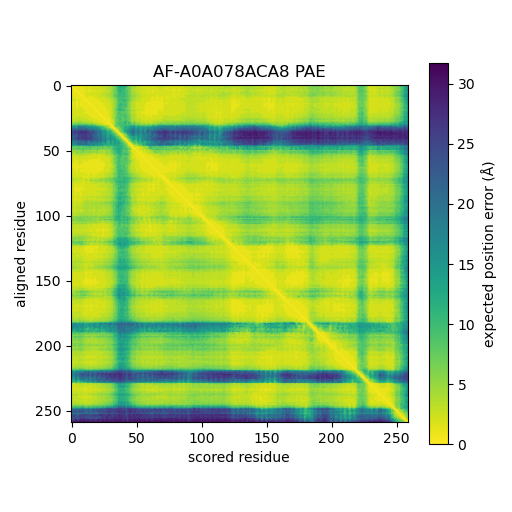A 1
ATOM 1764 C C . GLN A 1 216 ? 9.749 7.353 13.430 1.00 82.06 216 GLN A C 1
ATOM 1766 O O . GLN A 1 216 ? 10.512 8.300 13.274 1.00 82.06 216 GLN A O 1
ATOM 1771 N N . MET A 1 217 ? 8.614 7.225 12.736 1.00 82.75 217 MET A N 1
ATOM 1772 C CA . MET A 1 217 ? 8.147 8.200 11.745 1.00 82.75 217 MET A CA 1
ATOM 1773 C C . MET A 1 217 ? 7.846 9.566 12.377 1.00 82.75 217 MET A C 1
ATOM 1775 O O . MET A 1 217 ? 8.211 10.594 11.816 1.00 82.75 217 MET A O 1
ATOM 1779 N N . TYR A 1 218 ? 7.213 9.590 13.554 1.00 80.25 218 TYR A N 1
ATOM 1780 C CA . TYR A 1 218 ? 6.877 10.824 14.265 1.00 80.25 218 TYR A CA 1
ATOM 1781 C C . TYR A 1 218 ? 8.123 11.551 14.800 1.00 80.25 218 TYR A C 1
ATOM 1783 O O . TYR A 1 218 ? 8.264 12.750 14.576 1.00 80.25 218 TYR A O 1
ATOM 1791 N N . LYS A 1 219 ? 9.050 10.838 15.457 1.00 75.12 219 LYS A N 1
ATOM 1792 C CA . LYS A 1 219 ? 10.313 11.396 15.986 1.00 75.12 219 LYS A CA 1
ATOM 1793 C C . LYS A 1 219 ? 11.295 11.765 14.871 1.00 75.12 219 LYS A C 1
ATOM 1795 O O . LYS A 1 219 ? 11.949 12.801 14.942 1.00 75.12 219 LYS A O 1
ATOM 1800 N N . GLY A 1 220 ? 11.350 10.948 13.820 1.00 64.88 220 GLY A N 1
ATOM 1801 C CA . GLY A 1 220 ? 12.184 11.155 12.635 1.00 64.88 220 GLY A CA 1
ATOM 1802 C C . GLY A 1 220 ? 11.764 12.337 11.759 1.00 64.88 220 GLY A C 1
ATOM 1803 O O . GLY A 1 220 ? 12.464 12.639 10.801 1.00 64.88 220 GLY A O 1
ATOM 1804 N N . LYS A 1 221 ? 10.679 13.055 12.095 1.00 55.59 221 LYS A N 1
ATOM 1805 C CA . LYS A 1 221 ? 10.352 14.361 11.493 1.00 55.59 221 LYS A CA 1
ATOM 1806 C C . LYS A 1 221 ? 11.475 15.391 11.642 1.00 55.59 221 LYS A C 1
ATOM 1808 O O . LYS A 1 221 ? 11.530 16.328 10.853 1.00 55.59 221 LYS A O 1
ATOM 1813 N N . ASN A 1 222 ? 12.356 15.199 12.625 1.00 49.62 222 ASN A N 1
ATOM 1814 C CA . ASN A 1 222 ? 13.487 16.081 12.896 1.00 49.62 222 ASN A CA 1
ATOM 1815 C C . ASN A 1 222 ? 14.808 15.623 12.251 1.00 49.62 222 ASN A C 1
ATOM 1817 O O . ASN A 1 222 ? 15.791 16.350 12.354 1.00 49.62 222 ASN A O 1
ATOM 1821 N N . ASP A 1 223 ? 14.843 14.473 11.563 1.00 46.25 223 ASP A N 1
ATOM 1822 C CA . ASP A 1 223 ? 16.054 13.945 10.924 1.00 46.25 223 ASP A CA 1
ATOM 1823 C C . ASP A 1 223 ? 15.954 13.933 9.393 1.00 46.25 223 ASP A C 1
ATOM 1825 O O . ASP A 1 223 ? 14.918 13.627 8.802 1.00 46.25 223 ASP A O 1
ATOM 1829 N N . LYS A 1 224 ? 17.083 14.226 8.734 1.00 41.00 224 LYS A N 1
ATOM 1830 C CA . LYS A 1 224 ? 17.284 14.304 7.270 1.00 41.00 224 LYS A CA 1
ATOM 1831 C C . LYS A 1 224 ? 17.137 12.955 6.523 1.00 41.00 224 LYS A C 1
ATOM 1833 O O . LYS A 1 224 ? 17.850 12.699 5.557 1.00 41.00 224 LYS A O 1
ATOM 1838 N N . LEU A 1 225 ? 16.213 12.076 6.912 1.00 46.62 225 LEU A N 1
ATOM 1839 C CA . LEU A 1 225 ? 15.902 10.830 6.196 1.00 46.62 225 LEU A CA 1
ATOM 1840 C C . LEU A 1 225 ? 14.696 11.024 5.259 1.00 46.62 225 LEU A C 1
ATOM 1842 O O . LEU A 1 225 ? 13.555 10.668 5.550 1.00 46.62 225 LEU A O 1
ATOM 1846 N N . ALA A 1 226 ? 14.989 11.562 4.073 1.00 50.56 226 ALA A N 1
ATOM 1847 C CA . ALA A 1 226 ? 14.065 11.960 3.003 1.00 50.56 226 ALA A CA 1
ATOM 1848 C C . ALA A 1 226 ? 13.162 10.852 2.397 1.00 50.56 226 ALA A C 1
ATOM 1850 O O . ALA A 1 226 ? 12.400 11.118 1.468 1.00 50.56 226 ALA A O 1
ATOM 1851 N N . LYS A 1 227 ? 13.218 9.603 2.881 1.00 50.22 227 LYS A N 1
ATOM 1852 C CA . LYS A 1 227 ? 12.321 8.516 2.427 1.00 50.22 227 LYS A CA 1
ATOM 1853 C C . LYS A 1 227 ? 11.017 8.454 3.236 1.00 50.22 227 LYS A C 1
ATOM 1855 O O . LYS A 1 227 ? 9.973 8.148 2.668 1.00 50.22 227 LYS A O 1
ATOM 1860 N N . ASN A 1 228 ? 11.069 8.832 4.514 1.00 55.94 228 ASN A N 1
ATOM 1861 C CA . ASN A 1 228 ? 9.917 8.880 5.422 1.00 55.94 228 ASN A CA 1
ATOM 1862 C C . ASN A 1 228 ? 9.116 10.185 5.292 1.00 55.94 228 ASN A C 1
ATOM 1864 O O . ASN A 1 228 ? 7.946 10.244 5.669 1.00 55.94 228 ASN A O 1
ATOM 1868 N N . SER A 1 229 ? 9.724 11.220 4.704 1.00 68.19 229 SER A N 1
ATOM 1869 C CA . SER A 1 229 ? 9.091 12.525 4.522 1.00 68.19 229 SER A CA 1
ATOM 1870 C C . SER A 1 229 ? 7.867 12.460 3.613 1.00 68.19 229 SER A C 1
ATOM 1872 O O . SER A 1 229 ? 6.883 13.110 3.918 1.00 68.19 229 SER A O 1
ATOM 1874 N N . LEU A 1 230 ? 7.856 11.655 2.544 1.00 82.44 230 LEU A N 1
ATOM 1875 C CA . LEU A 1 230 ? 6.758 11.699 1.566 1.00 82.44 230 LEU A CA 1
ATOM 1876 C C . LEU A 1 230 ? 5.405 11.250 2.135 1.00 82.44 230 LEU A C 1
ATOM 1878 O O . LEU A 1 230 ? 4.396 11.892 1.850 1.00 82.44 230 LEU A O 1
ATOM 1882 N N . ILE A 1 231 ? 5.366 10.192 2.955 1.00 88.25 231 ILE A N 1
ATOM 1883 C CA . ILE A 1 231 ? 4.115 9.766 3.608 1.00 88.25 231 ILE A CA 1
ATOM 1884 C C . ILE A 1 231 ? 3.680 10.833 4.613 1.00 88.25 231 ILE A C 1
ATOM 1886 O O . ILE A 1 231 ? 2.521 11.238 4.624 1.00 88.25 231 ILE A O 1
ATOM 1890 N N . VAL A 1 232 ? 4.616 11.329 5.429 1.00 87.00 232 VAL A N 1
ATOM 1891 C CA . VAL A 1 232 ? 4.341 12.376 6.420 1.00 87.00 232 VAL A CA 1
ATOM 1892 C C . VAL A 1 232 ? 3.830 13.652 5.747 1.00 87.00 232 VAL A C 1
ATOM 1894 O O . VAL A 1 232 ? 2.881 14.250 6.246 1.00 87.00 232 VAL A O 1
ATOM 1897 N N . CYS A 1 233 ? 4.410 14.038 4.608 1.00 87.12 233 CYS A N 1
ATOM 1898 C CA . CYS A 1 233 ? 3.999 15.174 3.790 1.00 87.12 233 CYS A CA 1
ATOM 1899 C C . CYS A 1 233 ? 2.598 14.962 3.218 1.00 87.12 233 CYS A C 1
ATOM 1901 O O . CYS A 1 233 ? 1.764 15.846 3.377 1.00 87.12 233 CYS A O 1
ATOM 1903 N N . LYS A 1 234 ? 2.316 13.799 2.610 1.00 91.00 234 LYS A N 1
ATOM 1904 C CA . LYS A 1 234 ? 0.983 13.456 2.085 1.00 91.00 234 LYS A CA 1
ATOM 1905 C C . LYS A 1 234 ? -0.082 13.584 3.169 1.00 91.00 234 LYS A C 1
ATOM 1907 O O . LYS A 1 234 ? -1.013 14.367 3.035 1.00 91.00 234 LYS A O 1
ATOM 1912 N N . PHE A 1 235 ? 0.107 12.885 4.283 1.00 92.75 235 PHE A N 1
ATOM 1913 C CA . PHE A 1 235 ? -0.839 12.859 5.401 1.00 92.75 235 PHE A CA 1
ATOM 1914 C C . PHE A 1 235 ? -0.751 14.089 6.323 1.00 92.75 235 PHE A C 1
ATOM 1916 O O . PHE A 1 235 ? -1.491 14.189 7.299 1.00 92.75 235 PHE A O 1
ATOM 1923 N N . GLY A 1 236 ? 0.148 15.029 6.021 1.00 90.38 236 GLY A N 1
ATOM 1924 C CA . GLY A 1 236 ? 0.263 16.333 6.673 1.00 90.38 236 GLY A CA 1
ATOM 1925 C C . GLY A 1 236 ? -0.565 17.424 5.994 1.00 90.38 236 GLY A C 1
ATOM 1926 O O . GLY A 1 236 ? -0.635 18.533 6.514 1.00 90.38 236 GLY A O 1
ATOM 1927 N N . GLN A 1 237 ? -1.187 17.130 4.849 1.00 91.00 237 GLN A N 1
ATOM 1928 C CA . GLN A 1 237 ? -2.048 18.074 4.138 1.00 91.00 237 GLN A CA 1
ATOM 1929 C C . GLN A 1 237 ? -3.433 18.195 4.783 1.00 91.00 237 GLN A C 1
ATOM 1931 O O . GLN A 1 237 ? -3.913 17.272 5.448 1.00 91.00 237 GLN A O 1
ATOM 1936 N N . ASP A 1 238 ? -4.106 19.317 4.520 1.00 92.88 238 ASP A N 1
ATOM 1937 C CA . ASP A 1 238 ? -5.448 19.607 5.044 1.00 92.88 238 ASP A CA 1
ATOM 1938 C C . ASP A 1 238 ? -6.497 18.589 4.577 1.00 92.88 238 ASP A C 1
ATOM 1940 O O . ASP A 1 238 ? -7.370 18.213 5.355 1.00 92.88 238 ASP A O 1
ATOM 1944 N N . LEU A 1 239 ? -6.352 18.053 3.357 1.00 92.69 239 LEU A N 1
ATOM 1945 C CA . LEU A 1 239 ? -7.203 16.975 2.834 1.00 92.69 239 LEU A CA 1
ATOM 1946 C C . LEU A 1 239 ? -7.198 15.727 3.736 1.00 92.69 239 LEU A C 1
ATOM 1948 O O . LEU A 1 239 ? -8.207 15.039 3.846 1.00 92.69 239 LEU A O 1
ATOM 1952 N N . TYR A 1 240 ? -6.075 15.454 4.406 1.00 93.88 240 TYR A N 1
ATOM 1953 C CA . TYR A 1 240 ? -5.918 14.339 5.343 1.00 93.88 240 TYR A CA 1
ATOM 1954 C C . TYR A 1 240 ? -6.011 14.790 6.804 1.00 93.88 240 TYR A C 1
ATOM 1956 O O . TYR A 1 240 ? -5.539 14.088 7.697 1.00 93.88 240 TYR A O 1
ATOM 1964 N N . GLN A 1 241 ? -6.577 15.976 7.060 1.00 94.94 241 GLN A N 1
ATOM 1965 C CA . GLN A 1 241 ? -6.753 16.553 8.398 1.00 94.94 241 GLN A CA 1
ATOM 1966 C C . GLN A 1 241 ? -5.453 16.591 9.212 1.00 94.94 241 GLN A C 1
ATOM 1968 O O . GLN A 1 241 ? -5.469 16.511 10.440 1.00 94.94 241 GLN A O 1
ATOM 1973 N N . ARG A 1 242 ? -4.312 16.690 8.513 1.00 92.06 242 ARG A N 1
ATOM 1974 C CA . ARG A 1 242 ? -2.965 16.689 9.093 1.00 92.06 242 ARG A CA 1
ATOM 1975 C C . ARG A 1 242 ? -2.715 15.510 10.040 1.00 92.06 242 ARG A C 1
ATOM 1977 O O . ARG A 1 242 ? -2.014 15.659 11.040 1.00 92.06 242 ARG A O 1
ATOM 1984 N N . ILE A 1 243 ? -3.273 14.335 9.737 1.00 92.38 243 ILE A N 1
ATOM 1985 C CA . ILE A 1 243 ? -3.224 13.162 10.618 1.00 92.38 243 ILE A CA 1
ATOM 1986 C C . ILE A 1 243 ? -1.796 12.724 10.966 1.00 92.38 243 ILE A C 1
ATOM 1988 O O . ILE A 1 243 ? -1.555 12.198 12.051 1.00 92.38 243 ILE A O 1
ATOM 1992 N N . SER A 1 244 ? -0.819 12.999 10.093 1.00 89.94 244 SER A N 1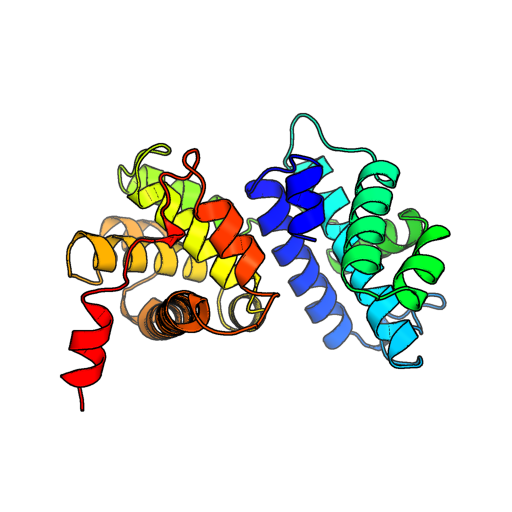
ATOM 1993 C CA . SER A 1 244 ? 0.586 12.705 10.383 1.00 89.94 244 SER A CA 1
ATOM 1994 C C . SER A 1 244 ? 1.131 13.511 11.569 1.00 89.94 244 SER A C 1
ATOM 1996 O O . SER A 1 244 ? 2.155 13.124 12.132 1.00 89.94 244 SER A O 1
ATOM 1998 N N . LEU A 1 245 ? 0.476 14.613 11.968 1.00 85.88 245 LEU A N 1
ATOM 1999 C CA . LEU A 1 245 ? 0.818 15.456 13.121 1.00 85.88 245 LEU A CA 1
ATOM 2000 C C . LEU A 1 245 ? 0.263 14.948 14.450 1.00 85.88 245 LEU A C 1
ATOM 2002 O O . LEU A 1 245 ? 0.734 15.412 15.485 1.00 85.88 245 LEU A O 1
ATOM 2006 N N . ILE A 1 246 ? -0.676 13.998 14.441 1.00 86.06 246 ILE A N 1
ATOM 2007 C CA . ILE A 1 246 ? -1.146 13.381 15.680 1.00 86.06 246 ILE A CA 1
ATOM 2008 C C . ILE A 1 246 ? 0.040 12.685 16.342 1.00 86.06 246 ILE A C 1
ATOM 2010 O O . ILE A 1 246 ? 0.775 11.921 15.708 1.00 86.06 246 ILE A O 1
ATOM 2014 N N . GLU A 1 247 ? 0.251 12.998 17.612 1.00 81.19 247 GLU A N 1
ATOM 2015 C CA . GLU A 1 247 ? 1.304 12.404 18.414 1.00 81.19 247 GLU A CA 1
ATOM 2016 C C . GLU A 1 247 ? 0.819 11.065 18.994 1.00 81.19 247 GLU A C 1
ATOM 2018 O O . GLU A 1 247 ? -0.322 10.974 19.454 1.00 81.19 247 GLU A O 1
ATOM 2023 N N . PRO A 1 248 ? 1.662 10.017 19.032 1.00 76.25 248 PRO A N 1
ATOM 2024 C CA . PRO A 1 248 ? 1.329 8.737 19.664 1.00 76.25 248 PRO A CA 1
ATOM 2025 C C . PRO A 1 248 ? 1.321 8.810 21.216 1.00 76.25 248 PRO A C 1
ATOM 2027 O O . PRO A 1 248 ? 1.849 7.912 21.872 1.00 76.25 248 PRO A O 1
ATOM 2030 N N . GLN A 1 249 ? 0.745 9.879 21.797 1.00 60.62 249 GLN A N 1
ATOM 2031 C CA . GLN A 1 249 ? 0.986 10.433 23.149 1.00 60.62 249 GLN A CA 1
ATOM 2032 C C . GLN A 1 249 ? 0.975 9.432 24.310 1.00 60.62 249 GLN A C 1
ATOM 2034 O O . GLN A 1 249 ? 1.724 9.607 25.270 1.00 60.62 249 GLN A O 1
ATOM 2039 N N . GLU A 1 250 ? 0.180 8.368 24.246 1.00 54.53 250 GLU A N 1
ATOM 2040 C CA . GLU A 1 250 ? 0.078 7.417 25.358 1.00 54.53 250 GLU A CA 1
ATOM 2041 C C . GLU A 1 250 ? 1.043 6.242 25.300 1.00 54.53 250 GLU A C 1
ATOM 2043 O O . GLU A 1 250 ? 1.441 5.697 26.326 1.00 54.53 250 GLU A O 1
ATOM 2048 N N . PHE A 1 251 ? 1.490 5.862 24.112 1.00 53.22 251 PHE A N 1
ATOM 2049 C CA . PHE A 1 251 ? 2.348 4.693 23.977 1.00 53.22 251 PHE A CA 1
ATOM 2050 C C . PHE A 1 251 ? 3.784 4.947 24.435 1.00 53.22 251 PHE A C 1
ATOM 2052 O O . PHE A 1 251 ? 4.460 4.023 24.883 1.00 53.22 251 PHE A O 1
ATOM 2059 N N . LEU A 1 252 ? 4.243 6.199 24.354 1.00 48.34 252 LEU A N 1
ATOM 2060 C CA . LEU A 1 252 ? 5.514 6.602 24.950 1.00 48.34 252 LEU A CA 1
ATOM 2061 C C . LEU A 1 252 ? 5.490 6.465 26.477 1.00 48.34 252 LEU A C 1
ATOM 2063 O O . LEU A 1 252 ? 6.529 6.152 27.043 1.00 48.34 252 LEU A O 1
ATOM 2067 N N . ARG A 1 253 ? 4.326 6.647 27.122 1.00 50.19 253 ARG A N 1
ATOM 2068 C CA . ARG A 1 253 ? 4.173 6.485 28.575 1.00 50.19 253 ARG A CA 1
ATOM 2069 C C . ARG A 1 253 ? 4.137 5.009 28.981 1.00 50.19 253 ARG A C 1
ATOM 2071 O O . ARG A 1 253 ? 4.862 4.645 29.901 1.00 50.19 253 ARG A O 1
ATOM 2078 N N . ASP A 1 254 ? 3.401 4.168 28.249 1.00 47.19 254 ASP A N 1
ATOM 2079 C CA . ASP A 1 254 ? 3.326 2.711 28.487 1.00 47.19 254 ASP A CA 1
ATOM 2080 C C . ASP A 1 254 ? 4.668 1.982 28.277 1.00 47.19 254 ASP A C 1
ATOM 2082 O O . ASP A 1 254 ? 4.997 1.050 29.004 1.00 47.19 254 ASP A O 1
ATOM 2086 N N . LEU A 1 255 ? 5.475 2.398 27.292 1.00 45.78 255 LEU A N 1
ATOM 2087 C CA . LEU A 1 255 ? 6.814 1.827 27.074 1.00 45.78 255 LEU A CA 1
ATOM 2088 C C . LEU A 1 255 ? 7.801 2.196 28.190 1.00 45.78 255 LEU A C 1
ATOM 2090 O O . LEU A 1 255 ? 8.749 1.455 28.427 1.00 45.78 255 LEU A O 1
ATOM 2094 N N . THR A 1 256 ? 7.588 3.329 28.864 1.00 39.09 256 THR A N 1
ATOM 2095 C CA . THR A 1 256 ? 8.399 3.758 30.014 1.00 39.09 256 THR A CA 1
ATOM 2096 C C . THR A 1 256 ? 7.886 3.246 31.359 1.00 39.09 256 THR A C 1
ATOM 2098 O O . THR A 1 256 ? 8.639 3.283 32.322 1.00 39.09 256 THR A O 1
ATOM 2101 N N . SER A 1 257 ? 6.636 2.780 31.446 1.00 40.47 257 SER A N 1
ATOM 2102 C CA . SER A 1 257 ? 6.051 2.197 32.665 1.00 40.47 257 SER A CA 1
ATOM 2103 C C . SER A 1 257 ? 6.040 0.661 32.670 1.00 40.47 257 SER A C 1
ATOM 2105 O O . SER A 1 257 ? 5.613 0.058 33.652 1.00 40.47 257 SER A O 1
ATOM 2107 N N . GLY A 1 258 ? 6.500 0.037 31.579 1.00 35.16 258 GLY A N 1
ATOM 2108 C CA . GLY A 1 258 ? 6.620 -1.412 31.388 1.00 35.16 258 GLY A CA 1
ATOM 2109 C C . GLY A 1 258 ? 8.059 -1.951 31.380 1.00 35.16 258 GLY A C 1
ATOM 2110 O O . GLY A 1 258 ? 8.291 -3.000 30.776 1.00 35.16 258 GLY A O 1
ATOM 2111 N N . LEU A 1 259 ? 8.997 -1.240 32.021 1.00 34.94 259 LEU A N 1
ATOM 2112 C CA . LEU A 1 259 ? 10.288 -1.742 32.515 1.00 34.94 259 LEU A CA 1
ATOM 2113 C C . LEU A 1 259 ? 10.410 -1.412 34.004 1.00 34.94 259 LEU A C 1
ATOM 2115 O O . LEU A 1 259 ? 10.159 -0.236 34.350 1.00 34.94 259 LEU A O 1
#

Radius of gyration: 19.06 Å; Cα contacts (8 Å, |Δi|>4): 286; chains: 1; bounding box: 45×41×55 Å

Secondary structure (DSSP, 8-state):
-HHHHHHTT--HHHHHHHHHHHHHHHHHHHH-TT---TT-THHHHS-HHHHHHHHHHHHHHHHHHHHHHH-SS---HHHHHHHHHHHHHTTT-HHHHHHGGG--HHHHHHHHHHHTTT-TTPPPHHHHHHHHHHHTT--TTSHHHHHHHHHHHHHHT-THHHHHS-HHHHHHHHHHHHHHHHHSS----HHHHHHH---HHHHHHHHHHHHHHHHHHHHGGGS--TTTHHHHHHTTSGGGTTGGG---TTHHHHHHH--

pLDDT: mean 83.81, std 15.58, range [34.94, 97.44]

Organism: Stylonychia lemnae (NCBI:txid5949)

Mean predicted aligned error: 7.03 Å

Nearest PDB structures (foldseek):
  4bco-assembly2_D  TM=6.647E-01  e=1.049E-06  Bos taurus
  7b7s-assembly2_D  TM=6.778E-01  e=4.228E-06  Homo sapiens
  3tnw-assembly2_D  TM=6.685E-01  e=2.891E-06  Bos taurus
  2wfy-assembly1_B  TM=6.533E-01  e=7.017E-06  Homo sapiens
  4bcq-assembly1_D  TM=6.446E-01  e=2.598E-05  Bos taurus

Sequence (259 aa):
MLNTAWKCQVSDFSFLTSIFYFDQVNQELYLSPQTIVGSFRGIRGGTQLNQDVNQYELGLTCLYLAAKYEDLKYPYFDTLKKFFIDGLIERQLFEEADNLKNFEVLNHEALIFSLLQFDMHQPSAIRYYERLAKASCILKDSQKYLLGLYLLHIVAFYPSFGFDFSQVQIACTVIATVNKIYSLRLEVRGYITSITGITIKDIGFCSQKLLMKYIQMYKGKNDKLAKNSLIVCKFGQDLYQRISLIEPQEFLRDLTSGL